Protein AF-A0A6P0S4D0-F1 (afdb_monomer_lite)

pLDDT: mean 85.96, std 8.9, range [56.84, 97.88]

Foldseek 3Di:
DVVVVVVVVVVVVVVVVVVVVVVVVVVVVVVVVVVVVVVVVVVVVVVVVVVVVVVVVVLVVLLVLLVVLLVCLQVVNLVVSQVSLVVSVVVCVVVVDPPVVSCVSSVVSNCCSVPPRDPDDPDDDDDAPADWDDWDADPVRQWIWIDGPSRDIDIDGVVCRDPLNVLLVVCVVCLVVLCPPNDPVRNCVCVVSDD

Sequence (195 aa):
MLHLQAERAKEAEARLAEQKKSAKRQKIFLVAVSTALVTAIGAGLVAFRQWQRAKKVTEEQLIALSQVSLLLAKSNQGFEALLEGIRLRRQLQELRTEKLELKDPISRTLQAVIYQEGFRERNRLIGHDAQVYSVAFSPEGKTIASAGWDNTVRLWNIEDLTLDSLMQEACDWFKDYLKHNAPESDKSLCDDFAQ

Structure (mmCIF, N/CA/C/O backbone):
data_AF-A0A6P0S4D0-F1
#
_entry.id   AF-A0A6P0S4D0-F1
#
loop_
_atom_site.group_PDB
_atom_site.id
_atom_site.type_symbol
_atom_site.label_atom_id
_atom_site.label_alt_id
_atom_site.label_comp_id
_atom_site.label_asym_id
_atom_site.label_entity_id
_atom_site.label_seq_id
_atom_site.pdbx_PDB_ins_code
_atom_site.Cartn_x
_atom_site.Cartn_y
_atom_site.Cartn_z
_atom_site.occupancy
_atom_site.B_iso_or_equiv
_atom_site.auth_seq_id
_atom_site.auth_comp_id
_atom_site.auth_asym_id
_atom_site.auth_atom_id
_atom_site.pdbx_PDB_model_num
ATOM 1 N N . MET A 1 1 ? 47.314 6.211 -89.512 1.00 69.38 1 MET A N 1
ATOM 2 C CA . MET A 1 1 ? 47.333 5.132 -88.494 1.00 69.38 1 MET A CA 1
ATOM 3 C C . MET A 1 1 ? 47.696 5.658 -87.100 1.00 69.38 1 MET A C 1
ATOM 5 O O . MET A 1 1 ? 46.931 5.414 -86.180 1.00 69.38 1 MET A O 1
ATOM 9 N N . LEU A 1 2 ? 48.783 6.430 -86.944 1.00 77.56 2 LEU A N 1
ATOM 10 C CA . LEU A 1 2 ? 49.242 6.964 -85.645 1.00 77.56 2 LEU A CA 1
ATOM 11 C C . LEU A 1 2 ? 48.235 7.895 -84.938 1.00 77.56 2 LEU A C 1
ATOM 13 O O . LEU A 1 2 ? 48.005 7.749 -83.742 1.00 77.56 2 LEU A O 1
ATOM 17 N N . HIS A 1 3 ? 47.567 8.787 -85.676 1.00 79.19 3 HIS A N 1
ATOM 18 C CA . HIS A 1 3 ? 46.549 9.685 -85.107 1.00 79.19 3 HIS A CA 1
ATOM 19 C C . HIS A 1 3 ? 45.366 8.938 -84.465 1.00 79.19 3 HIS A C 1
ATOM 21 O O . HIS A 1 3 ? 44.926 9.296 -83.378 1.00 79.19 3 HIS A O 1
ATOM 27 N N . LEU A 1 4 ? 44.909 7.851 -85.097 1.00 83.94 4 LEU A N 1
ATOM 28 C CA . LEU A 1 4 ? 43.778 7.051 -84.615 1.00 83.94 4 LEU A CA 1
ATOM 29 C C . LEU A 1 4 ? 44.112 6.296 -83.315 1.00 83.94 4 LEU A C 1
ATOM 31 O O . LEU A 1 4 ? 43.241 6.081 -82.476 1.00 83.94 4 LEU A O 1
ATOM 35 N N . GLN A 1 5 ? 45.372 5.885 -83.135 1.00 85.81 5 GLN A N 1
ATOM 36 C CA . GLN A 1 5 ? 45.820 5.241 -81.897 1.00 85.81 5 GLN A CA 1
ATOM 37 C C . GLN A 1 5 ? 45.912 6.238 -80.736 1.00 85.81 5 GLN A C 1
ATOM 39 O O . GLN A 1 5 ? 45.510 5.902 -79.624 1.00 85.81 5 GLN A O 1
ATOM 44 N N . ALA A 1 6 ? 46.371 7.466 -80.995 1.00 86.25 6 ALA A N 1
ATOM 45 C CA . ALA A 1 6 ? 46.428 8.526 -79.987 1.00 86.25 6 ALA A CA 1
ATOM 46 C C . ALA A 1 6 ? 45.028 8.943 -79.502 1.00 86.25 6 ALA A C 1
ATOM 48 O O . ALA A 1 6 ? 44.813 9.141 -78.307 1.00 86.25 6 ALA A O 1
ATOM 49 N N . GLU A 1 7 ? 44.059 9.022 -80.413 1.00 89.44 7 GLU A N 1
ATOM 50 C CA . GLU A 1 7 ? 42.674 9.371 -80.084 1.00 89.44 7 GLU A CA 1
ATOM 51 C C . GLU A 1 7 ? 42.000 8.28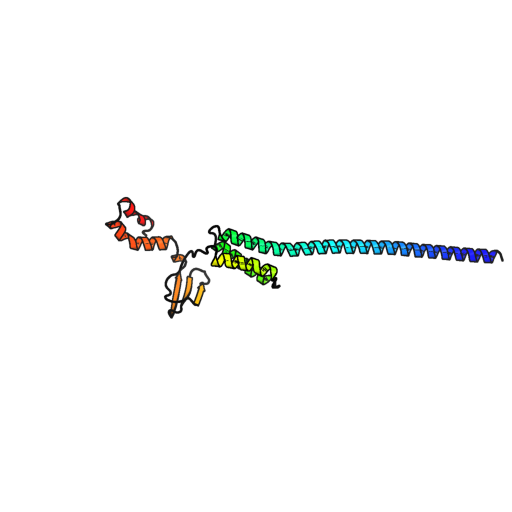0 -79.235 1.00 89.44 7 GLU A C 1
ATOM 53 O O . GLU A 1 7 ? 41.441 8.570 -78.177 1.00 89.44 7 GLU A O 1
ATOM 58 N N . ARG A 1 8 ? 42.184 7.002 -79.601 1.00 88.12 8 ARG A N 1
ATOM 59 C CA . ARG A 1 8 ? 41.723 5.855 -78.796 1.00 88.12 8 ARG A CA 1
ATOM 60 C C . ARG A 1 8 ? 42.388 5.780 -77.417 1.00 88.12 8 ARG A C 1
ATOM 62 O O . ARG A 1 8 ? 41.722 5.415 -76.450 1.00 88.12 8 ARG A O 1
ATOM 69 N N . ALA A 1 9 ? 43.673 6.125 -77.306 1.00 87.12 9 ALA A N 1
ATOM 70 C CA . ALA A 1 9 ? 44.376 6.171 -76.022 1.00 87.12 9 ALA A CA 1
ATOM 71 C C . ALA A 1 9 ? 43.807 7.269 -75.108 1.00 87.12 9 ALA A C 1
ATOM 73 O O . ALA A 1 9 ? 43.517 7.012 -73.941 1.00 87.12 9 ALA A O 1
ATOM 74 N N . LYS A 1 10 ? 43.542 8.458 -75.660 1.00 91.31 10 LYS A N 1
ATOM 75 C CA . LYS A 1 10 ? 42.939 9.580 -74.929 1.00 91.31 10 LYS A CA 1
ATOM 76 C C . LYS A 1 10 ? 41.520 9.263 -74.443 1.00 91.31 10 LYS A C 1
ATOM 78 O O . LYS A 1 10 ? 41.171 9.584 -73.307 1.00 91.31 10 LYS A O 1
ATOM 83 N N . GLU A 1 11 ? 40.710 8.594 -75.265 1.00 91.19 11 GLU A N 1
ATOM 84 C CA . GLU A 1 11 ? 39.382 8.118 -74.855 1.00 91.19 11 GLU A CA 1
ATOM 85 C C . GLU A 1 11 ? 39.456 7.057 -73.747 1.00 91.19 11 GLU A C 1
ATOM 87 O O . GLU A 1 11 ? 38.667 7.098 -72.800 1.00 91.19 11 GLU A O 1
ATOM 92 N N . ALA A 1 12 ? 40.404 6.118 -73.828 1.00 89.62 12 ALA A N 1
ATOM 93 C CA . ALA A 1 12 ? 40.600 5.093 -72.805 1.00 89.62 12 ALA A CA 1
ATOM 94 C C . ALA A 1 12 ? 41.048 5.693 -71.460 1.00 89.62 12 ALA A C 1
ATOM 96 O O . ALA A 1 12 ? 40.535 5.301 -70.410 1.00 89.62 12 ALA A O 1
ATOM 97 N N . GLU A 1 13 ? 41.945 6.682 -71.477 1.00 91.31 13 GLU A N 1
ATOM 98 C CA . GLU A 1 13 ? 42.375 7.412 -70.280 1.00 91.31 13 GLU A CA 1
ATOM 99 C C . GLU A 1 13 ? 41.237 8.227 -69.653 1.00 91.31 13 GLU A C 1
ATOM 101 O O . GLU A 1 13 ? 41.077 8.214 -68.429 1.00 91.31 13 GLU A O 1
ATOM 106 N N . ALA A 1 14 ? 40.398 8.875 -70.471 1.00 91.06 14 ALA A N 1
ATOM 107 C CA . ALA A 1 14 ? 39.217 9.594 -69.995 1.00 91.06 14 ALA A CA 1
ATOM 108 C C . ALA A 1 14 ? 38.207 8.646 -69.323 1.00 91.06 14 ALA A C 1
ATOM 110 O O . ALA A 1 14 ? 37.754 8.919 -68.208 1.00 91.06 14 ALA A O 1
ATOM 111 N N . ARG A 1 15 ? 37.927 7.487 -69.942 1.00 90.56 15 ARG A N 1
ATOM 112 C CA . ARG A 1 15 ? 37.070 6.438 -69.355 1.00 90.56 15 ARG A CA 1
ATOM 113 C C . ARG A 1 15 ? 37.657 5.894 -68.051 1.00 90.56 15 ARG A C 1
ATOM 115 O O . ARG A 1 15 ? 36.926 5.722 -67.077 1.00 90.56 15 ARG A O 1
ATOM 122 N N . LEU A 1 16 ? 38.974 5.675 -67.992 1.00 89.56 16 LEU A N 1
ATOM 123 C CA . LEU A 1 16 ? 39.659 5.228 -66.777 1.00 89.56 16 LEU A CA 1
ATOM 124 C C . LEU A 1 16 ? 39.584 6.281 -65.657 1.00 89.56 16 LEU A C 1
ATOM 126 O O . LEU A 1 16 ? 39.385 5.931 -64.492 1.00 89.56 16 LEU A O 1
ATOM 130 N N . ALA A 1 17 ? 39.725 7.568 -65.982 1.00 90.69 17 ALA A N 1
ATOM 131 C CA . ALA A 1 17 ? 39.602 8.663 -65.020 1.00 90.69 17 ALA A CA 1
ATOM 132 C C . ALA A 1 17 ? 38.170 8.789 -64.470 1.00 90.69 17 ALA A C 1
ATOM 134 O O . ALA A 1 17 ? 37.986 8.971 -63.262 1.00 90.69 17 ALA A O 1
ATOM 135 N N . GLU A 1 18 ? 37.157 8.630 -65.324 1.00 90.31 18 GLU A N 1
ATOM 136 C CA . GLU A 1 18 ? 35.748 8.637 -64.926 1.00 90.31 18 GLU A CA 1
ATOM 137 C C . GLU A 1 18 ? 35.401 7.438 -64.031 1.00 90.31 18 GLU A C 1
ATOM 139 O O . GLU A 1 18 ? 34.809 7.620 -62.962 1.00 90.31 18 GLU A O 1
ATOM 144 N N . GLN A 1 19 ? 35.879 6.238 -64.381 1.00 90.50 19 GLN A N 1
ATOM 145 C CA . GLN A 1 19 ? 35.748 5.039 -63.544 1.00 90.50 19 GLN A CA 1
ATOM 146 C C . GLN A 1 19 ? 36.449 5.188 -62.185 1.00 90.50 19 GLN A C 1
ATOM 148 O O . GLN A 1 19 ? 35.903 4.806 -61.150 1.00 90.50 19 GLN A O 1
ATOM 153 N N . LYS A 1 20 ? 37.643 5.793 -62.134 1.00 90.75 20 LYS A N 1
ATOM 154 C CA . LYS A 1 20 ? 38.327 6.077 -60.858 1.00 90.75 20 LYS A CA 1
ATOM 155 C C . LYS A 1 20 ? 37.541 7.078 -60.006 1.00 90.75 20 LYS A C 1
ATOM 157 O O . LYS A 1 20 ? 37.471 6.923 -58.784 1.00 90.75 20 LYS A O 1
ATOM 162 N N . LYS A 1 21 ? 36.924 8.089 -60.628 1.00 91.69 21 LYS A N 1
ATOM 163 C CA . LYS A 1 21 ? 36.089 9.090 -59.946 1.00 91.69 21 LYS A CA 1
ATOM 164 C C . LYS A 1 21 ? 34.807 8.468 -59.383 1.00 91.69 21 LYS A C 1
ATOM 166 O O . LYS A 1 21 ? 34.469 8.758 -58.233 1.00 91.69 21 LYS A O 1
ATOM 171 N N . SER A 1 22 ? 34.131 7.596 -60.137 1.00 87.94 22 SER A N 1
ATOM 172 C CA . SER A 1 22 ? 32.938 6.876 -59.668 1.00 87.94 22 SER A CA 1
ATOM 173 C C . SER A 1 22 ? 33.275 5.881 -58.552 1.00 87.94 22 SER A C 1
ATOM 175 O O . SER A 1 22 ? 32.626 5.915 -57.508 1.00 87.94 22 SER A O 1
ATOM 177 N N . ALA A 1 23 ? 34.363 5.111 -58.676 1.00 91.56 23 ALA A N 1
ATOM 178 C CA . ALA A 1 23 ? 34.834 4.206 -57.624 1.00 91.56 23 ALA A CA 1
ATOM 179 C C . ALA A 1 23 ? 35.225 4.952 -56.334 1.00 91.56 23 ALA A C 1
ATOM 181 O O . ALA A 1 23 ? 34.934 4.485 -55.232 1.00 91.56 23 ALA A O 1
ATOM 182 N N . LYS A 1 24 ? 35.846 6.139 -56.436 1.00 92.69 24 LYS A N 1
ATOM 183 C CA . LYS A 1 24 ? 36.157 6.985 -55.269 1.00 92.69 24 LYS A CA 1
ATOM 184 C C . LYS A 1 24 ? 34.883 7.491 -54.588 1.00 92.69 24 LYS A C 1
ATOM 186 O O . LYS A 1 24 ? 34.800 7.433 -53.364 1.00 92.69 24 LYS A O 1
ATOM 191 N N . ARG A 1 25 ? 33.881 7.933 -55.361 1.00 90.75 25 ARG A N 1
ATOM 192 C CA . ARG A 1 25 ? 32.564 8.332 -54.828 1.00 90.75 25 ARG A CA 1
ATOM 193 C C . ARG A 1 25 ? 31.856 7.165 -54.143 1.00 90.75 25 ARG A C 1
ATOM 195 O O . ARG A 1 25 ? 31.376 7.339 -53.031 1.00 90.75 25 ARG A O 1
ATOM 202 N N . GLN A 1 26 ? 31.863 5.983 -54.756 1.00 92.69 26 GLN A N 1
ATOM 203 C CA . GLN A 1 26 ? 31.273 4.775 -54.178 1.00 92.69 26 GLN A CA 1
ATOM 204 C C . GLN A 1 26 ? 31.955 4.385 -52.859 1.00 92.69 26 GLN A C 1
ATOM 206 O O . GLN A 1 26 ? 31.269 4.089 -51.886 1.00 92.69 26 GLN A O 1
ATOM 211 N N . LYS A 1 27 ? 33.291 4.455 -52.778 1.00 94.12 27 LYS A N 1
ATOM 212 C CA . LYS A 1 27 ? 34.035 4.204 -51.530 1.00 94.12 27 LYS A CA 1
ATOM 213 C C . LYS A 1 27 ? 33.710 5.223 -50.436 1.00 94.12 27 LYS A C 1
ATOM 215 O O . LYS A 1 27 ? 33.473 4.825 -49.303 1.00 94.12 27 LYS A O 1
ATOM 220 N N . ILE A 1 28 ? 33.668 6.516 -50.770 1.00 93.50 28 ILE A N 1
ATOM 221 C CA . ILE A 1 28 ? 33.302 7.574 -49.812 1.00 93.50 28 ILE A CA 1
ATOM 222 C C . ILE A 1 28 ? 31.874 7.359 -49.302 1.00 93.50 28 ILE A C 1
ATOM 224 O O . ILE A 1 28 ? 31.640 7.431 -48.099 1.00 93.50 28 ILE A O 1
ATOM 228 N N . PHE A 1 29 ? 30.939 7.035 -50.197 1.00 95.12 29 PHE A N 1
ATOM 229 C CA . PHE A 1 29 ? 29.562 6.726 -49.828 1.00 95.12 29 PHE A CA 1
ATOM 230 C C . PHE A 1 29 ? 29.482 5.516 -48.889 1.00 95.12 29 PHE A C 1
ATOM 232 O O . PHE A 1 29 ? 28.836 5.599 -47.852 1.00 95.12 29 PHE A O 1
ATOM 239 N N . LEU A 1 30 ? 30.194 4.425 -49.190 1.00 94.88 30 LEU A N 1
ATOM 240 C CA . LEU A 1 30 ? 30.224 3.235 -48.333 1.00 94.88 30 LEU A CA 1
ATOM 241 C C . LEU A 1 30 ? 30.776 3.528 -46.931 1.00 94.88 30 LEU A C 1
ATOM 243 O O . LEU A 1 30 ? 30.220 3.036 -45.954 1.00 94.88 30 LEU A O 1
ATOM 247 N N . VAL A 1 31 ? 31.825 4.349 -46.817 1.00 95.81 31 VAL A N 1
ATOM 248 C CA . VAL A 1 31 ? 32.376 4.770 -45.514 1.00 95.81 31 VAL A CA 1
ATOM 249 C C . VAL A 1 31 ? 31.393 5.667 -44.753 1.00 95.81 31 VAL A C 1
ATOM 251 O O . VAL A 1 31 ? 31.223 5.523 -43.543 1.00 95.81 31 VAL A O 1
ATOM 254 N N . ALA A 1 32 ? 30.704 6.577 -45.443 1.00 95.56 32 ALA A N 1
ATOM 255 C CA . ALA A 1 32 ? 29.701 7.434 -44.814 1.00 95.56 32 ALA A CA 1
ATOM 256 C C . ALA A 1 32 ? 28.494 6.620 -44.309 1.00 95.56 32 ALA A C 1
ATOM 258 O O . ALA A 1 32 ? 28.036 6.817 -43.187 1.00 95.56 32 ALA A O 1
ATOM 259 N N . VAL A 1 33 ? 28.018 5.653 -45.099 1.00 97.06 33 VAL A N 1
ATOM 260 C CA . VAL A 1 33 ? 26.910 4.771 -44.706 1.00 97.06 33 VAL A CA 1
ATOM 261 C C . VAL A 1 33 ? 27.313 3.847 -43.557 1.00 97.06 33 VAL A C 1
ATOM 263 O O . VAL A 1 33 ? 26.535 3.673 -42.622 1.00 97.06 33 VAL A O 1
ATOM 266 N N . SER A 1 34 ? 28.524 3.280 -43.573 1.00 96.06 34 SER A N 1
ATOM 267 C CA . SER A 1 34 ? 28.974 2.386 -42.499 1.00 96.06 34 SER A CA 1
ATOM 268 C C . SER A 1 34 ? 29.162 3.120 -41.172 1.00 96.06 34 SER A C 1
ATOM 270 O O . SER A 1 34 ? 28.739 2.616 -40.134 1.00 96.06 34 SER A O 1
ATOM 272 N N . THR A 1 35 ? 29.725 4.331 -41.194 1.00 96.19 35 THR A N 1
ATOM 273 C CA . THR A 1 35 ? 29.862 5.157 -39.984 1.00 96.19 35 THR A CA 1
ATOM 274 C C . THR A 1 35 ? 28.499 5.565 -39.429 1.00 96.19 35 THR A C 1
ATOM 276 O O . THR A 1 35 ? 28.280 5.417 -38.229 1.00 96.19 35 THR A O 1
ATOM 279 N N . ALA A 1 36 ? 27.557 5.973 -40.286 1.00 96.25 36 ALA A N 1
ATOM 280 C CA . ALA A 1 36 ? 26.182 6.270 -39.883 1.00 96.25 36 ALA A CA 1
ATOM 281 C C . ALA A 1 36 ? 25.460 5.048 -39.283 1.00 96.25 36 ALA A C 1
ATOM 283 O O . ALA A 1 36 ? 24.725 5.178 -38.305 1.00 96.25 36 ALA A O 1
ATOM 284 N N . LEU A 1 37 ? 25.691 3.848 -39.825 1.00 97.31 37 LEU A N 1
ATOM 285 C CA . LEU A 1 37 ? 25.103 2.618 -39.293 1.00 97.31 37 LEU A CA 1
ATOM 286 C C . LEU A 1 37 ? 25.655 2.288 -37.897 1.00 97.31 37 LEU A C 1
ATOM 288 O O . LEU A 1 37 ? 24.890 1.964 -36.991 1.00 97.31 37 LEU A O 1
ATOM 292 N N . VAL A 1 38 ? 26.972 2.410 -37.700 1.00 97.56 38 VAL A N 1
ATOM 293 C CA . VAL A 1 38 ? 27.617 2.140 -36.404 1.00 97.56 38 VAL A CA 1
ATOM 294 C C . VAL A 1 38 ? 27.158 3.132 -35.335 1.00 97.56 38 VAL A C 1
ATOM 296 O O . VAL A 1 38 ? 26.864 2.720 -34.211 1.00 97.56 38 VAL A O 1
ATOM 299 N N . THR A 1 39 ? 27.045 4.422 -35.663 1.00 96.88 39 THR A N 1
ATOM 300 C CA . THR A 1 39 ? 26.566 5.430 -34.705 1.00 96.88 39 THR A CA 1
ATOM 301 C C . THR A 1 39 ? 25.098 5.216 -34.348 1.00 96.88 39 THR A C 1
ATOM 303 O O . THR A 1 39 ? 24.752 5.289 -33.168 1.00 96.88 39 THR A O 1
ATOM 306 N N . ALA A 1 40 ? 24.250 4.869 -35.322 1.00 97.19 40 ALA A N 1
ATOM 307 C CA . ALA A 1 40 ? 22.846 4.550 -35.080 1.00 97.19 40 ALA A CA 1
ATOM 308 C C . ALA A 1 40 ? 22.680 3.322 -34.167 1.00 97.19 40 ALA A C 1
ATOM 310 O O . ALA A 1 40 ? 21.924 3.375 -33.195 1.00 97.19 40 ALA A O 1
ATOM 311 N N . ILE A 1 41 ? 23.430 2.240 -34.418 1.00 97.25 41 ILE A N 1
ATOM 312 C CA . ILE A 1 41 ? 23.420 1.041 -33.562 1.00 97.25 41 ILE A CA 1
ATOM 313 C C . ILE A 1 41 ? 23.918 1.381 -32.153 1.00 97.25 41 ILE A C 1
ATOM 315 O O . ILE A 1 41 ? 23.302 0.979 -31.164 1.00 97.25 41 ILE A O 1
ATOM 319 N N . GLY A 1 42 ? 25.006 2.150 -32.044 1.00 97.19 42 GLY A N 1
ATOM 320 C CA . GLY A 1 42 ? 25.557 2.586 -30.762 1.00 97.19 42 GLY A CA 1
ATOM 321 C C . GLY A 1 42 ? 24.554 3.394 -29.936 1.00 97.19 42 GLY A C 1
ATOM 322 O O . GLY A 1 42 ? 24.324 3.077 -28.767 1.00 97.19 42 GLY A O 1
ATOM 323 N N . ALA A 1 43 ? 23.900 4.382 -30.550 1.00 97.12 43 ALA A N 1
ATOM 324 C CA . ALA A 1 43 ? 22.855 5.176 -29.907 1.00 97.12 43 ALA A CA 1
ATOM 325 C C . ALA A 1 43 ? 21.660 4.307 -29.484 1.00 97.12 43 ALA A C 1
ATOM 327 O O . ALA A 1 43 ? 21.180 4.432 -28.356 1.00 97.12 43 ALA A O 1
ATOM 328 N N . GLY A 1 44 ? 21.239 3.370 -30.340 1.00 97.50 44 GLY A N 1
ATOM 329 C CA . GLY A 1 44 ? 20.181 2.408 -30.031 1.00 97.50 44 GLY A CA 1
ATOM 330 C C . GLY A 1 44 ? 20.506 1.535 -28.817 1.00 97.50 44 GLY A C 1
ATOM 331 O O . GLY A 1 44 ? 19.665 1.371 -27.935 1.00 97.50 44 GLY A O 1
ATOM 332 N N . LEU A 1 45 ? 21.740 1.033 -28.706 1.00 97.62 45 LEU A N 1
ATOM 333 C CA . LEU A 1 45 ? 22.183 0.240 -27.553 1.00 97.62 45 LEU A CA 1
ATOM 334 C C . LEU A 1 45 ? 22.225 1.057 -26.258 1.00 97.62 45 LEU A C 1
ATOM 336 O O . LEU A 1 45 ? 21.856 0.548 -25.197 1.00 97.62 45 LEU A O 1
ATOM 340 N N . VAL A 1 46 ? 22.668 2.316 -26.326 1.00 97.50 46 VAL A N 1
ATOM 341 C CA . VAL A 1 46 ? 22.669 3.217 -25.164 1.00 97.50 46 VAL A CA 1
ATOM 342 C C . VAL A 1 46 ? 21.238 3.508 -24.718 1.00 97.50 46 VAL A C 1
ATOM 344 O O . VAL A 1 46 ? 20.932 3.322 -23.540 1.00 97.50 46 VAL A O 1
ATOM 347 N N . ALA A 1 47 ? 20.352 3.871 -25.648 1.00 96.94 47 ALA A N 1
ATOM 348 C CA . ALA A 1 47 ? 18.941 4.119 -25.363 1.00 96.94 47 ALA A CA 1
ATOM 349 C C . ALA A 1 47 ? 18.249 2.871 -24.790 1.00 96.94 47 ALA A C 1
ATOM 351 O O . ALA A 1 47 ? 17.558 2.956 -23.776 1.00 96.94 47 ALA A O 1
ATOM 352 N N . PHE A 1 48 ? 18.500 1.690 -25.362 1.00 96.06 48 PHE A N 1
ATOM 353 C CA . PHE A 1 48 ? 17.955 0.430 -24.859 1.00 96.06 48 PHE A CA 1
ATOM 354 C C . PHE A 1 48 ? 18.441 0.120 -23.439 1.00 96.06 48 PHE A C 1
ATOM 356 O O . PHE A 1 48 ? 17.644 -0.263 -22.585 1.00 96.06 48 PHE A O 1
ATOM 363 N N . ARG A 1 49 ? 19.730 0.334 -23.140 1.00 95.44 49 ARG A N 1
ATOM 364 C CA . ARG A 1 49 ? 20.258 0.171 -21.774 1.00 95.44 49 ARG A CA 1
ATOM 365 C C . ARG A 1 49 ? 19.630 1.153 -20.792 1.00 95.44 49 ARG A C 1
ATOM 367 O O . ARG A 1 49 ? 19.313 0.755 -19.674 1.00 95.44 49 ARG A O 1
ATOM 374 N N . GLN A 1 50 ? 19.460 2.413 -21.185 1.00 94.44 50 GLN A N 1
ATOM 375 C CA . GLN A 1 50 ? 18.804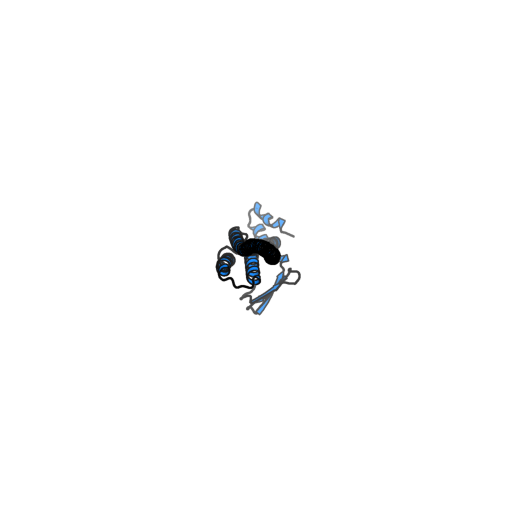 3.420 -20.349 1.00 94.44 50 GLN A CA 1
ATOM 376 C C . GLN A 1 50 ? 17.347 3.042 -20.070 1.00 94.44 50 GLN A C 1
ATOM 378 O O . GLN A 1 50 ? 16.921 3.067 -18.918 1.00 94.44 50 GLN A O 1
ATOM 383 N N . TRP A 1 51 ? 16.621 2.591 -21.093 1.00 89.75 51 TRP A N 1
ATOM 384 C CA . TRP A 1 51 ? 15.250 2.105 -20.957 1.00 89.75 51 TRP A CA 1
ATOM 385 C C . TRP A 1 51 ? 15.149 0.887 -20.025 1.00 89.75 51 TRP A C 1
ATOM 387 O O . TRP A 1 51 ? 14.311 0.858 -19.125 1.00 89.75 51 TRP A O 1
ATOM 397 N N . GLN A 1 52 ? 16.057 -0.084 -20.171 1.00 85.94 52 GLN A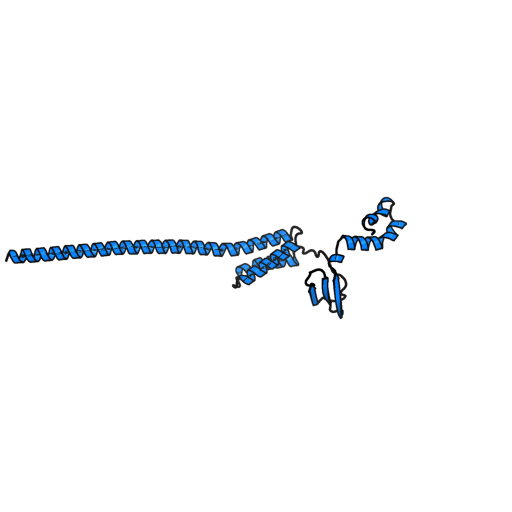 N 1
ATOM 398 C CA . GLN A 1 52 ? 16.132 -1.256 -19.291 1.00 85.94 52 GLN A CA 1
ATOM 399 C C . GLN A 1 52 ? 16.388 -0.873 -17.827 1.00 85.94 52 GLN A C 1
ATOM 401 O O . GLN A 1 52 ? 15.785 -1.453 -16.927 1.00 85.94 52 GLN A O 1
ATOM 406 N N . ARG A 1 53 ? 17.258 0.114 -17.570 1.00 87.44 53 ARG A N 1
ATOM 407 C CA . ARG A 1 53 ? 17.510 0.618 -16.210 1.00 87.44 53 ARG A CA 1
ATOM 408 C C . ARG A 1 53 ? 16.271 1.286 -15.624 1.00 87.44 53 ARG A C 1
ATOM 410 O O . ARG A 1 53 ? 15.887 0.936 -14.514 1.00 87.44 53 ARG A O 1
ATOM 417 N N . ALA A 1 54 ? 15.626 2.178 -16.377 1.00 81.81 54 ALA A N 1
ATOM 418 C CA . ALA A 1 54 ? 14.424 2.877 -15.923 1.00 81.81 54 ALA A CA 1
ATOM 419 C C . ALA A 1 54 ? 13.306 1.900 -15.522 1.00 81.81 54 ALA A C 1
ATOM 421 O O . ALA A 1 54 ? 12.669 2.087 -14.491 1.00 81.81 54 ALA A O 1
ATOM 422 N N . LYS A 1 55 ? 13.130 0.811 -16.284 1.00 81.00 55 LYS A N 1
ATOM 423 C CA . LYS A 1 55 ? 12.139 -0.229 -15.979 1.00 81.00 55 LYS A CA 1
ATOM 424 C C . LYS A 1 55 ? 12.469 -1.044 -14.719 1.00 81.00 55 LYS A C 1
ATOM 426 O O . LYS A 1 55 ? 11.562 -1.399 -13.979 1.00 81.00 55 LYS A O 1
ATOM 431 N N . LYS A 1 56 ? 13.747 -1.347 -14.460 1.00 78.88 56 LYS A N 1
ATOM 432 C CA . LYS A 1 56 ? 14.152 -2.095 -13.252 1.00 78.88 56 LYS A CA 1
ATOM 433 C C . LYS A 1 56 ? 13.988 -1.279 -11.970 1.00 78.88 56 LYS A C 1
ATOM 435 O O . LYS A 1 56 ? 13.532 -1.818 -10.968 1.00 78.88 56 LYS A O 1
ATOM 440 N N . VAL A 1 57 ? 14.308 0.016 -12.019 1.00 80.19 57 VAL A N 1
ATOM 441 C CA . VAL A 1 57 ? 14.263 0.909 -10.847 1.00 80.19 57 VAL A CA 1
ATOM 442 C C . VAL A 1 57 ? 12.874 0.946 -10.206 1.00 80.19 57 VAL A C 1
ATOM 444 O O . VAL A 1 57 ? 12.770 0.895 -8.986 1.00 80.19 57 VAL A O 1
ATOM 447 N N . THR A 1 58 ? 11.802 0.970 -11.000 1.00 78.69 58 THR A N 1
ATOM 448 C CA . THR A 1 58 ? 10.434 1.001 -10.459 1.00 78.69 58 THR A CA 1
ATOM 449 C C . THR A 1 58 ? 10.065 -0.271 -9.699 1.00 78.69 58 THR A C 1
ATOM 451 O O . THR A 1 58 ? 9.349 -0.210 -8.708 1.00 78.69 58 THR A O 1
ATOM 454 N N . GLU A 1 59 ? 10.560 -1.433 -10.124 1.00 79.88 59 GLU A N 1
ATOM 455 C CA . GLU A 1 59 ? 10.221 -2.709 -9.484 1.00 79.88 59 GLU A CA 1
ATOM 456 C C . GLU A 1 59 ? 10.969 -2.887 -8.164 1.00 79.88 59 GLU A C 1
ATOM 458 O O . GLU A 1 59 ? 10.378 -3.292 -7.163 1.00 79.88 59 GLU A O 1
ATOM 463 N N . GLU A 1 60 ? 12.249 -2.512 -8.143 1.00 82.56 60 GLU A N 1
ATOM 464 C CA . GLU A 1 60 ? 13.046 -2.485 -6.917 1.00 82.56 60 GLU A CA 1
ATOM 465 C C . GLU A 1 60 ? 12.488 -1.492 -5.893 1.00 82.56 60 GLU A C 1
ATOM 467 O O . GLU A 1 60 ? 12.463 -1.798 -4.703 1.00 82.56 60 GLU A O 1
ATOM 472 N N . GLN A 1 61 ? 11.977 -0.340 -6.336 1.00 85.62 61 GLN A N 1
ATOM 473 C CA . GLN A 1 61 ? 11.337 0.634 -5.449 1.00 85.62 61 GLN A CA 1
ATOM 474 C C . GLN A 1 61 ? 10.112 0.061 -4.723 1.00 85.62 61 GLN A C 1
ATOM 476 O O . GLN A 1 61 ? 9.983 0.278 -3.519 1.00 85.62 61 GLN A O 1
ATOM 481 N N . LEU A 1 62 ? 9.241 -0.699 -5.404 1.00 86.12 62 LEU A N 1
ATOM 482 C CA . LEU A 1 62 ? 8.090 -1.334 -4.744 1.00 86.12 62 LEU A CA 1
ATOM 483 C C . LEU A 1 62 ? 8.528 -2.375 -3.703 1.00 86.12 62 LEU A C 1
ATOM 485 O O . LEU A 1 62 ? 7.945 -2.447 -2.622 1.00 86.12 62 LEU A O 1
ATOM 489 N N . ILE A 1 63 ? 9.558 -3.168 -4.003 1.00 83.38 63 ILE A N 1
ATOM 490 C CA . ILE A 1 63 ? 10.099 -4.153 -3.052 1.00 83.38 63 ILE A CA 1
ATOM 491 C C . ILE A 1 63 ? 10.738 -3.443 -1.850 1.00 83.38 63 ILE A C 1
ATOM 493 O O . ILE A 1 63 ? 10.521 -3.843 -0.709 1.00 83.38 63 ILE A O 1
ATOM 497 N N . ALA A 1 64 ? 11.489 -2.364 -2.076 1.00 86.31 64 ALA A N 1
ATOM 498 C CA . ALA A 1 64 ? 12.073 -1.568 -1.001 1.00 86.31 64 ALA A CA 1
ATOM 499 C C . ALA A 1 64 ? 10.988 -0.947 -0.105 1.00 86.31 64 ALA A C 1
ATOM 501 O O . ALA A 1 64 ? 11.086 -1.013 1.121 1.00 86.31 64 ALA A O 1
ATOM 502 N N . LEU A 1 65 ? 9.915 -0.414 -0.699 1.00 85.62 65 LEU A N 1
ATOM 503 C CA . LEU A 1 65 ? 8.778 0.127 0.045 1.00 85.62 65 LEU A CA 1
ATOM 504 C C . LEU A 1 65 ? 8.088 -0.953 0.893 1.00 85.62 65 LEU A C 1
ATOM 506 O O . LEU A 1 65 ? 7.724 -0.699 2.042 1.00 85.62 65 LEU A O 1
ATOM 510 N N . SER A 1 66 ? 7.971 -2.180 0.374 1.00 83.44 66 SER A N 1
ATOM 511 C CA . SER A 1 66 ? 7.409 -3.302 1.132 1.00 83.44 66 SER A CA 1
ATOM 512 C C . SER A 1 66 ? 8.267 -3.665 2.355 1.00 83.44 66 SER A C 1
ATOM 514 O O . SER A 1 66 ? 7.734 -3.976 3.421 1.00 83.44 66 SER A O 1
ATOM 516 N N . GLN A 1 67 ? 9.594 -3.572 2.256 1.00 83.56 67 GLN A N 1
ATOM 517 C CA . GLN A 1 67 ? 10.489 -3.791 3.397 1.00 83.56 67 GLN A CA 1
ATOM 518 C C . GLN A 1 67 ? 10.371 -2.684 4.448 1.00 83.56 67 GLN A C 1
ATOM 520 O O . GLN A 1 67 ? 10.332 -2.984 5.639 1.00 83.56 67 GLN A O 1
ATOM 525 N N . VAL A 1 68 ? 10.266 -1.421 4.025 1.00 85.19 68 VAL A N 1
ATOM 526 C CA . VAL A 1 68 ? 10.042 -0.290 4.940 1.00 85.19 68 VAL A CA 1
ATOM 527 C C . VAL A 1 68 ? 8.724 -0.457 5.692 1.00 85.19 68 VAL A C 1
ATOM 529 O O . VAL A 1 68 ? 8.709 -0.323 6.911 1.00 85.19 68 VAL A O 1
ATOM 532 N N . SER A 1 69 ? 7.643 -0.835 5.004 1.00 83.62 69 SER A N 1
ATOM 533 C CA . SER A 1 69 ? 6.358 -1.151 5.643 1.00 83.62 69 SER A CA 1
ATOM 534 C C . SER A 1 69 ? 6.507 -2.237 6.721 1.00 83.62 69 SER A C 1
ATOM 536 O O . SER A 1 69 ? 5.998 -2.076 7.829 1.00 83.62 69 SER A O 1
ATOM 538 N N . LEU A 1 70 ? 7.294 -3.290 6.469 1.00 83.12 70 LEU A N 1
ATOM 539 C CA . LEU A 1 70 ? 7.573 -4.324 7.474 1.00 83.12 70 LEU A CA 1
ATOM 540 C C . LEU A 1 70 ? 8.379 -3.795 8.676 1.00 83.12 70 LEU A C 1
ATOM 542 O O . LEU A 1 70 ? 8.120 -4.185 9.813 1.00 83.12 70 LEU A O 1
ATOM 546 N N . LEU A 1 71 ? 9.353 -2.911 8.443 1.00 83.31 71 LEU A N 1
ATOM 547 C CA . LEU A 1 71 ? 10.117 -2.269 9.519 1.00 83.31 71 LEU A CA 1
ATOM 548 C C . LEU A 1 71 ? 9.223 -1.367 10.381 1.00 83.31 71 LEU A C 1
ATOM 550 O O . LEU A 1 71 ? 9.299 -1.426 11.607 1.00 83.31 71 LEU A O 1
ATOM 554 N N . LEU A 1 72 ? 8.344 -0.583 9.749 1.00 82.75 72 LEU A N 1
ATOM 555 C CA . LEU A 1 72 ? 7.353 0.251 10.435 1.00 82.75 72 LEU A CA 1
ATOM 556 C C . LEU A 1 72 ? 6.421 -0.600 11.306 1.00 82.75 72 LEU A C 1
ATOM 558 O O . LEU A 1 72 ? 6.133 -0.229 12.445 1.00 82.75 72 LEU A O 1
ATOM 562 N N . ALA A 1 73 ? 6.006 -1.769 10.806 1.00 78.50 73 ALA A N 1
ATOM 563 C CA . ALA A 1 73 ? 5.120 -2.674 11.534 1.00 78.50 73 ALA A CA 1
ATOM 564 C C . ALA A 1 73 ? 5.751 -3.148 12.855 1.00 78.50 73 ALA A C 1
ATOM 566 O O . ALA A 1 73 ? 5.106 -3.133 13.900 1.00 78.50 73 ALA A O 1
ATOM 567 N N . LYS A 1 74 ? 7.055 -3.444 12.838 1.00 79.88 74 LYS A N 1
ATOM 568 C CA . LYS A 1 74 ? 7.821 -3.842 14.032 1.00 79.88 74 LYS A CA 1
ATOM 569 C C . LYS A 1 74 ? 8.070 -2.702 15.022 1.00 79.88 74 LYS A C 1
ATOM 571 O O . LYS A 1 74 ? 8.316 -2.955 16.197 1.00 79.88 74 LYS A O 1
ATOM 576 N N . SER A 1 75 ? 8.009 -1.449 14.571 1.00 79.81 75 SER A N 1
ATOM 577 C CA . SER A 1 75 ? 8.371 -0.260 15.356 1.00 79.81 75 SER A CA 1
ATOM 578 C C . SER A 1 75 ? 7.179 0.411 16.060 1.00 79.81 75 SER A C 1
ATOM 580 O O . SER A 1 75 ? 7.190 1.625 16.268 1.00 79.81 75 SER A O 1
ATOM 582 N N . ASN A 1 76 ? 6.128 -0.343 16.411 1.00 73.19 76 ASN A N 1
ATOM 583 C CA . ASN A 1 76 ? 4.888 0.175 17.023 1.00 73.19 76 ASN A CA 1
ATOM 584 C C . ASN A 1 76 ? 4.159 1.240 16.163 1.00 73.19 76 ASN A C 1
ATOM 586 O O . ASN A 1 76 ? 3.279 1.951 16.642 1.00 73.19 76 ASN A O 1
ATOM 590 N N . GLN A 1 77 ? 4.503 1.333 14.874 1.00 77.31 77 GLN A N 1
ATOM 591 C CA . GLN A 1 77 ? 3.877 2.197 13.869 1.00 77.31 77 GLN A CA 1
ATOM 592 C C . GLN A 1 77 ? 3.004 1.361 12.920 1.00 77.31 77 GLN A C 1
ATOM 594 O O . GLN A 1 77 ? 2.933 1.622 11.721 1.00 77.31 77 GLN A O 1
ATOM 599 N N . GLY A 1 78 ? 2.310 0.351 13.457 1.00 78.75 78 GLY A N 1
ATOM 600 C CA . GLY A 1 78 ? 1.511 -0.601 12.674 1.00 78.75 78 GLY A CA 1
ATOM 601 C C . GLY A 1 78 ? 0.445 0.054 11.785 1.00 78.75 78 GLY A C 1
ATOM 602 O O . GLY A 1 78 ? 0.161 -0.439 10.698 1.00 78.75 78 GLY A O 1
ATOM 603 N N . PHE A 1 79 ? -0.100 1.208 12.190 1.00 80.50 79 PHE A N 1
ATOM 604 C CA . PHE A 1 79 ? -1.022 1.978 11.347 1.00 80.50 79 PHE A CA 1
ATOM 605 C C . PHE A 1 79 ? -0.339 2.575 10.107 1.00 80.50 79 PHE A C 1
ATOM 607 O O . PHE A 1 79 ? -0.872 2.459 9.007 1.00 80.50 79 PHE A O 1
ATOM 614 N N . GLU A 1 80 ? 0.852 3.162 10.262 1.00 84.25 80 GLU A N 1
ATOM 615 C CA . GLU A 1 80 ? 1.633 3.680 9.127 1.00 84.25 80 GLU A CA 1
ATOM 616 C C . GLU A 1 80 ? 2.073 2.540 8.211 1.00 84.25 80 GLU A C 1
ATOM 618 O O . GLU A 1 80 ? 1.962 2.632 6.990 1.00 84.25 80 GLU A O 1
ATOM 623 N N . ALA A 1 81 ? 2.486 1.415 8.799 1.00 84.69 81 ALA A N 1
ATOM 624 C CA . ALA A 1 81 ? 2.805 0.208 8.052 1.00 84.69 81 ALA A CA 1
ATOM 625 C C . ALA A 1 81 ? 1.626 -0.267 7.191 1.00 84.69 81 ALA A C 1
ATOM 627 O O . ALA A 1 81 ? 1.826 -0.614 6.024 1.00 84.69 81 ALA A O 1
ATOM 628 N N . LEU A 1 82 ? 0.405 -0.248 7.741 1.00 83.12 82 LEU A N 1
ATOM 629 C CA . LEU A 1 82 ? -0.819 -0.617 7.031 1.00 83.12 82 LEU A CA 1
ATOM 630 C C . LEU A 1 82 ? -1.141 0.365 5.904 1.00 83.12 82 LEU A C 1
ATOM 632 O O . LEU A 1 82 ? -1.440 -0.071 4.791 1.00 83.12 82 LEU A O 1
ATOM 636 N N . LEU A 1 83 ? -1.060 1.673 6.166 1.00 85.06 83 LEU A N 1
ATOM 637 C CA . LEU A 1 83 ? -1.260 2.695 5.137 1.00 85.06 83 LEU A CA 1
ATOM 638 C C . LEU A 1 83 ? -0.281 2.509 3.975 1.00 85.06 83 LEU A C 1
ATOM 640 O O . LEU A 1 83 ? -0.701 2.523 2.815 1.00 85.06 83 LEU A O 1
ATOM 644 N N . GLU A 1 84 ? 0.995 2.269 4.276 1.00 85.25 84 GLU A N 1
ATOM 645 C CA . GLU A 1 84 ? 2.005 1.970 3.261 1.00 85.25 84 GLU A CA 1
ATOM 646 C C . GLU A 1 84 ? 1.704 0.667 2.514 1.00 85.25 84 GLU A C 1
ATOM 648 O O . GLU A 1 84 ? 1.761 0.633 1.285 1.00 85.25 84 GLU A O 1
ATOM 653 N N . GLY A 1 85 ? 1.273 -0.388 3.211 1.00 82.50 85 GLY A N 1
ATOM 654 C CA . GLY A 1 85 ? 0.845 -1.641 2.586 1.00 82.50 85 GLY A CA 1
ATOM 655 C C . GLY A 1 85 ? -0.335 -1.464 1.617 1.00 82.50 85 GLY A C 1
ATOM 656 O O . GLY A 1 85 ? -0.339 -2.042 0.525 1.00 82.50 85 GLY A O 1
ATOM 657 N N . ILE A 1 86 ? -1.319 -0.630 1.970 1.00 85.12 86 ILE A N 1
ATOM 658 C CA . ILE A 1 86 ? -2.475 -0.313 1.114 1.00 85.12 86 ILE A CA 1
ATOM 659 C C . ILE A 1 86 ? -2.042 0.508 -0.109 1.00 85.12 86 ILE A C 1
ATOM 661 O O . ILE A 1 86 ? -2.440 0.187 -1.234 1.00 85.12 86 ILE A O 1
ATOM 665 N N . ARG A 1 87 ? -1.206 1.541 0.077 1.00 86.19 87 ARG A N 1
ATOM 666 C CA . ARG A 1 87 ? -0.650 2.342 -1.033 1.00 86.19 87 ARG A CA 1
ATOM 667 C C . ARG A 1 87 ? 0.135 1.470 -2.005 1.00 86.19 87 ARG A C 1
ATOM 669 O O . ARG A 1 87 ? -0.083 1.556 -3.213 1.00 86.19 87 ARG A O 1
ATOM 676 N N . LEU A 1 88 ? 0.974 0.583 -1.475 1.00 85.00 88 LEU A N 1
ATOM 677 C CA . LEU A 1 88 ? 1.751 -0.384 -2.243 1.00 85.00 88 LEU A CA 1
ATOM 678 C C . LEU A 1 88 ? 0.840 -1.292 -3.084 1.00 85.00 88 LEU A C 1
ATOM 680 O O . LEU A 1 88 ? 1.078 -1.481 -4.278 1.00 85.00 88 LEU A O 1
ATOM 684 N N . ARG A 1 89 ? -0.247 -1.813 -2.495 1.00 83.75 89 ARG A N 1
ATOM 685 C CA . ARG A 1 89 ? -1.233 -2.634 -3.217 1.00 83.75 89 ARG A CA 1
ATOM 686 C C . ARG A 1 89 ? -1.904 -1.861 -4.353 1.00 83.75 89 ARG A C 1
ATOM 688 O O . ARG A 1 89 ? -2.085 -2.420 -5.434 1.00 83.75 89 ARG A O 1
ATOM 695 N N . ARG A 1 90 ? -2.248 -0.591 -4.125 1.00 85.62 90 ARG A N 1
ATOM 696 C CA . ARG A 1 90 ? -2.838 0.287 -5.143 1.00 85.62 90 ARG A CA 1
ATOM 697 C C . ARG A 1 90 ? -1.870 0.553 -6.297 1.00 85.62 90 ARG A C 1
ATOM 699 O O . ARG A 1 90 ? -2.252 0.360 -7.447 1.00 85.62 90 ARG A O 1
ATOM 706 N N . GLN A 1 91 ? -0.623 0.926 -6.006 1.00 83.38 91 GLN A N 1
ATOM 707 C CA . GLN A 1 91 ? 0.402 1.139 -7.036 1.00 83.38 91 GLN A CA 1
ATOM 708 C C . GLN A 1 91 ? 0.641 -0.125 -7.869 1.00 83.38 91 GLN A C 1
ATOM 710 O O . GLN A 1 91 ? 0.724 -0.051 -9.092 1.00 83.38 91 GLN A O 1
ATOM 715 N N . LEU A 1 92 ? 0.673 -1.303 -7.234 1.00 80.38 92 LEU A N 1
ATOM 716 C CA . LEU A 1 92 ? 0.776 -2.579 -7.945 1.00 80.38 92 LEU A CA 1
ATOM 717 C C . LEU A 1 92 ? -0.401 -2.803 -8.912 1.00 80.38 92 LEU A C 1
ATOM 719 O O . LEU A 1 92 ? -0.199 -3.301 -10.018 1.00 80.38 92 LEU A O 1
ATOM 723 N N . GLN A 1 93 ? -1.620 -2.429 -8.515 1.00 82.00 93 GLN A N 1
ATOM 724 C CA . GLN A 1 93 ? -2.815 -2.551 -9.355 1.00 82.00 93 GLN A CA 1
ATOM 725 C C . GLN A 1 93 ? -2.786 -1.587 -10.557 1.00 82.00 93 GLN A C 1
ATOM 727 O O . GLN A 1 93 ? -3.216 -1.954 -11.651 1.00 82.00 93 GLN A O 1
ATOM 732 N N . GLU A 1 94 ? -2.239 -0.382 -10.380 1.00 80.75 94 GLU A N 1
ATOM 733 C CA . GLU A 1 94 ? -2.096 0.633 -11.436 1.00 80.75 94 GLU A CA 1
ATOM 734 C C . GLU A 1 94 ? -1.087 0.230 -12.529 1.00 80.75 94 GLU A C 1
ATOM 736 O O . GLU A 1 94 ? -1.231 0.639 -13.682 1.00 80.75 94 GLU A O 1
ATOM 741 N N . LEU A 1 95 ? -0.119 -0.642 -12.220 1.00 75.38 95 LEU A N 1
ATOM 742 C CA . LEU A 1 95 ? 0.894 -1.105 -13.178 1.00 75.38 95 LEU A CA 1
ATOM 743 C C . LEU A 1 95 ? 0.344 -1.997 -14.307 1.00 75.38 95 LEU A C 1
ATOM 745 O O . LEU A 1 95 ? 1.090 -2.321 -15.230 1.00 75.38 95 LEU A O 1
ATOM 749 N N . ARG A 1 96 ? -0.955 -2.340 -14.294 1.00 61.56 96 ARG A N 1
ATOM 750 C CA . ARG A 1 96 ? -1.740 -2.966 -15.385 1.00 61.56 96 ARG A CA 1
ATOM 751 C C . ARG A 1 96 ? -1.289 -4.362 -15.842 1.00 61.56 96 ARG A C 1
ATOM 753 O O . ARG A 1 96 ? -2.074 -5.086 -16.447 1.00 61.56 96 ARG A O 1
ATOM 760 N N . THR A 1 97 ? -0.061 -4.762 -15.537 1.00 60.56 97 THR A N 1
ATOM 761 C CA . THR A 1 97 ? 0.478 -6.100 -15.740 1.00 60.56 97 THR A CA 1
ATOM 762 C C . THR A 1 97 ? 0.464 -6.832 -14.412 1.00 60.56 97 THR A C 1
ATOM 764 O O . THR A 1 97 ? 1.100 -6.385 -13.457 1.00 60.56 97 THR A O 1
ATOM 767 N N . GLU A 1 98 ? -0.225 -7.967 -14.358 1.00 63.06 98 GLU A N 1
ATOM 768 C CA . GLU A 1 98 ? -0.139 -8.913 -13.249 1.00 63.06 98 GLU A CA 1
ATOM 769 C C . GLU A 1 98 ? 1.273 -9.522 -13.235 1.00 63.06 98 GLU A C 1
ATOM 771 O O . GLU A 1 98 ? 1.523 -10.613 -13.743 1.00 63.06 98 GLU A O 1
ATOM 776 N N . LYS A 1 99 ? 2.250 -8.755 -12.738 1.00 67.25 99 LYS A N 1
ATOM 777 C CA . LYS A 1 99 ? 3.639 -9.189 -12.671 1.00 67.25 99 LYS A CA 1
ATOM 778 C C . LYS A 1 99 ? 3.761 -10.155 -11.499 1.00 67.25 99 LYS A C 1
ATOM 780 O O . LYS A 1 99 ? 3.962 -9.742 -10.359 1.00 67.25 99 LYS A O 1
ATOM 785 N N . LEU A 1 100 ? 3.574 -11.442 -11.797 1.00 67.00 100 LEU A N 1
ATOM 786 C CA . LEU A 1 100 ? 3.503 -12.524 -10.813 1.00 67.00 100 LEU A CA 1
ATOM 787 C C . LEU A 1 100 ? 4.717 -12.521 -9.865 1.00 67.00 100 LEU A C 1
ATOM 789 O O . LEU A 1 100 ? 4.552 -12.707 -8.666 1.00 67.00 100 LEU A O 1
ATOM 793 N N . GLU A 1 101 ? 5.902 -12.172 -10.380 1.00 72.25 101 GLU A N 1
ATOM 794 C CA . GLU A 1 101 ? 7.146 -12.053 -9.600 1.00 72.25 101 GLU A CA 1
ATOM 795 C C . GLU A 1 101 ? 7.091 -10.996 -8.480 1.00 72.25 101 GLU A C 1
ATOM 797 O O . GLU A 1 101 ? 7.732 -11.166 -7.446 1.00 72.25 101 GLU A O 1
ATOM 802 N N . LEU A 1 102 ? 6.317 -9.916 -8.650 1.00 77.44 102 LEU A N 1
ATOM 803 C CA . LEU A 1 102 ? 6.159 -8.866 -7.633 1.00 77.44 102 LEU A CA 1
ATOM 804 C C . LEU A 1 102 ? 5.006 -9.154 -6.663 1.00 77.44 102 LEU A C 1
ATOM 806 O O . LEU A 1 102 ? 4.982 -8.629 -5.549 1.00 77.44 102 LEU A O 1
ATOM 810 N N . LYS A 1 103 ? 4.045 -9.988 -7.072 1.00 79.62 103 LYS A N 1
ATOM 811 C CA . LYS A 1 103 ? 2.827 -10.274 -6.304 1.00 79.62 103 LYS A CA 1
ATOM 812 C C . LYS A 1 103 ? 3.145 -11.002 -5.004 1.00 79.62 103 LYS A C 1
ATOM 814 O O . LYS A 1 103 ? 2.584 -10.650 -3.967 1.00 79.62 103 LYS A O 1
ATOM 819 N N . ASP A 1 104 ? 4.055 -11.966 -5.050 1.00 82.12 104 ASP A N 1
ATOM 820 C CA . ASP A 1 104 ? 4.408 -12.802 -3.904 1.00 82.12 104 ASP A CA 1
ATOM 821 C C . ASP A 1 104 ? 5.059 -12.024 -2.751 1.00 82.12 104 ASP A C 1
ATOM 823 O O . ASP A 1 104 ? 4.528 -12.088 -1.639 1.00 82.12 104 ASP A O 1
ATOM 827 N N . PRO A 1 105 ? 6.161 -11.269 -2.950 1.00 82.19 105 PRO A N 1
ATOM 828 C CA . PRO A 1 105 ? 6.786 -10.528 -1.856 1.00 82.19 105 PRO A CA 1
ATOM 829 C C . PRO A 1 105 ? 5.850 -9.460 -1.276 1.00 82.19 105 PRO A C 1
ATOM 831 O O . PRO A 1 105 ? 5.735 -9.352 -0.058 1.00 82.19 105 PRO A O 1
ATOM 834 N N . ILE A 1 106 ? 5.110 -8.738 -2.125 1.00 82.75 106 ILE A N 1
ATOM 835 C CA . ILE A 1 106 ? 4.165 -7.699 -1.686 1.00 82.75 106 ILE A CA 1
ATOM 836 C C . ILE A 1 106 ? 2.999 -8.307 -0.900 1.00 82.75 106 ILE A C 1
ATOM 838 O O . ILE A 1 106 ? 2.607 -7.769 0.135 1.00 82.75 106 ILE A O 1
ATOM 842 N N . SER A 1 107 ? 2.453 -9.440 -1.353 1.00 84.06 107 SER A N 1
ATOM 843 C CA . SER A 1 107 ? 1.355 -10.113 -0.647 1.00 84.06 107 SER A CA 1
ATOM 844 C C . SER A 1 107 ? 1.810 -10.662 0.702 1.00 84.06 107 SER A C 1
ATOM 846 O O . SER A 1 107 ? 1.070 -10.536 1.673 1.00 84.06 107 SER A O 1
ATOM 848 N N . ARG A 1 108 ? 3.038 -11.197 0.796 1.00 83.94 108 ARG A N 1
ATOM 849 C CA . ARG A 1 108 ? 3.622 -11.618 2.080 1.00 83.94 108 ARG A CA 1
ATOM 850 C C . ARG A 1 108 ? 3.813 -10.443 3.029 1.00 83.94 108 ARG A C 1
ATOM 852 O O . ARG A 1 108 ? 3.440 -10.562 4.188 1.00 83.94 108 ARG A O 1
ATOM 859 N N . THR A 1 109 ? 4.339 -9.314 2.548 1.00 83.25 109 THR A N 1
ATOM 860 C CA . THR A 1 109 ? 4.447 -8.094 3.359 1.00 83.25 109 THR A CA 1
ATOM 861 C C . THR A 1 109 ? 3.074 -7.657 3.860 1.00 83.25 109 THR A C 1
ATOM 863 O O . THR A 1 109 ? 2.908 -7.447 5.054 1.00 83.25 109 THR A O 1
ATOM 866 N N . LEU A 1 110 ? 2.076 -7.561 2.977 1.00 84.12 110 LEU A N 1
ATOM 867 C CA . LEU A 1 110 ? 0.738 -7.112 3.358 1.00 84.12 110 LEU A CA 1
ATOM 868 C C . LEU A 1 110 ? 0.092 -8.062 4.375 1.00 84.12 110 LEU A C 1
ATOM 870 O O . LEU A 1 110 ? -0.494 -7.616 5.356 1.00 84.12 110 LEU A O 1
ATOM 874 N N . GLN A 1 111 ? 0.244 -9.372 4.173 1.00 84.25 111 GLN A N 1
ATOM 875 C CA . GLN A 1 111 ? -0.225 -10.376 5.120 1.00 84.25 111 GLN A CA 1
ATOM 876 C C . GLN A 1 111 ? 0.492 -10.256 6.472 1.00 84.25 111 GLN A C 1
ATOM 878 O O . GLN A 1 111 ? -0.161 -10.349 7.509 1.00 84.25 111 GLN A O 1
ATOM 883 N N . ALA A 1 112 ? 1.805 -10.016 6.475 1.00 81.12 112 ALA A N 1
ATOM 884 C CA . ALA A 1 112 ? 2.569 -9.822 7.700 1.00 81.12 112 ALA A CA 1
ATOM 885 C C . ALA A 1 112 ? 2.106 -8.570 8.461 1.00 81.12 112 ALA A C 1
ATOM 887 O O . ALA A 1 112 ? 1.836 -8.654 9.652 1.00 81.12 112 ALA A O 1
ATOM 888 N N . VAL A 1 113 ? 1.919 -7.441 7.775 1.00 83.25 113 VAL A N 1
ATOM 889 C CA . VAL A 1 113 ? 1.448 -6.186 8.387 1.00 83.25 113 VAL A CA 1
ATOM 890 C C . VAL A 1 113 ? 0.043 -6.330 8.981 1.00 83.25 113 VAL A C 1
ATOM 892 O O . VAL A 1 113 ? -0.214 -5.815 10.064 1.00 83.25 113 VAL A O 1
ATOM 895 N N . ILE A 1 114 ? -0.863 -7.039 8.299 1.00 81.44 114 ILE A N 1
ATOM 896 C CA . ILE A 1 114 ? -2.251 -7.204 8.760 1.00 81.44 114 ILE A CA 1
ATOM 897 C C . ILE A 1 114 ? -2.353 -8.212 9.912 1.00 81.44 114 ILE A C 1
ATOM 899 O O . ILE A 1 114 ? -3.064 -7.956 10.879 1.00 81.44 114 ILE A O 1
ATOM 903 N N . TYR A 1 115 ? -1.680 -9.363 9.809 1.00 75.44 115 TYR A N 1
ATOM 904 C CA . TYR A 1 115 ? -1.941 -10.505 10.696 1.00 75.44 115 TYR A CA 1
ATOM 905 C C . TYR A 1 115 ? -0.807 -10.846 11.666 1.00 75.44 115 TYR A C 1
ATOM 907 O O . TYR A 1 115 ? -1.064 -11.512 12.664 1.00 75.44 115 TYR A O 1
ATOM 915 N N . GLN A 1 116 ? 0.441 -10.473 11.370 1.00 72.12 116 GLN A N 1
ATOM 916 C CA . GLN A 1 116 ? 1.616 -10.942 12.120 1.00 72.12 116 GLN A CA 1
ATOM 917 C C . GLN A 1 116 ? 2.265 -9.834 12.952 1.00 72.12 116 GLN A C 1
ATOM 919 O O . GLN A 1 116 ? 2.661 -10.071 14.087 1.00 72.12 116 GLN A O 1
ATOM 924 N N . GLU A 1 117 ? 2.347 -8.620 12.415 1.00 69.44 117 GLU A N 1
ATOM 925 C CA . GLU A 1 117 ? 3.129 -7.517 12.980 1.00 69.44 117 GLU A CA 1
ATOM 926 C C . GLU A 1 117 ? 2.216 -6.430 13.566 1.00 69.44 117 GLU A C 1
ATOM 928 O O . GLU A 1 117 ? 2.308 -5.248 13.242 1.00 69.44 117 GLU A O 1
ATOM 933 N N . GLY A 1 118 ? 1.323 -6.865 14.460 1.00 60.56 118 GLY A N 1
ATOM 934 C CA . GLY A 1 118 ? 0.807 -6.031 15.544 1.00 60.56 118 GLY A CA 1
ATOM 935 C C . GLY A 1 118 ? 0.039 -4.777 15.133 1.00 60.56 118 GLY A C 1
ATOM 936 O O . GLY A 1 118 ? 0.288 -3.708 15.695 1.00 60.56 118 GLY A O 1
ATOM 937 N N . PHE A 1 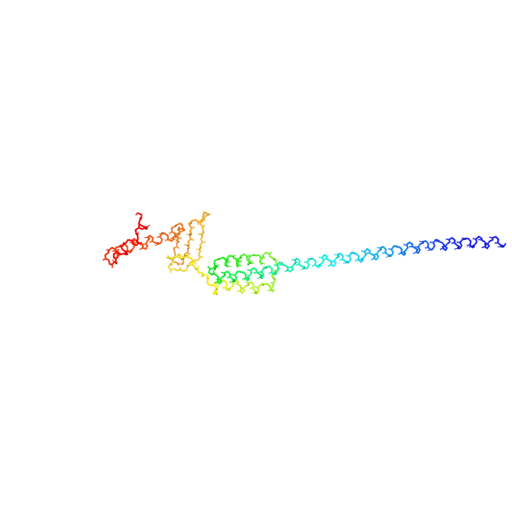119 ? -0.937 -4.889 14.223 1.00 68.12 119 PHE A N 1
ATOM 938 C CA . PHE A 1 119 ? -1.980 -3.866 14.145 1.00 68.12 119 PHE A CA 1
ATOM 939 C C . PHE A 1 119 ? -2.673 -3.773 15.508 1.00 68.12 119 PHE A C 1
ATOM 941 O O . PHE A 1 119 ? -3.416 -4.666 15.916 1.00 68.12 119 PHE A O 1
ATOM 948 N N . ARG A 1 120 ? -2.382 -2.698 16.241 1.00 68.81 120 ARG A N 1
ATOM 949 C CA . ARG A 1 120 ? -3.022 -2.403 17.515 1.00 68.81 120 ARG A CA 1
ATOM 950 C C . ARG A 1 120 ? -4.163 -1.432 17.242 1.00 68.81 120 ARG A C 1
ATOM 952 O O . ARG A 1 120 ? -3.926 -0.282 16.867 1.00 68.81 120 ARG A O 1
ATOM 959 N N . GLU A 1 121 ? -5.391 -1.917 17.395 1.00 70.50 121 GLU A N 1
ATOM 960 C CA . GLU A 1 121 ? -6.589 -1.077 17.395 1.00 70.50 121 GLU A CA 1
ATOM 961 C C . GLU A 1 121 ? -6.390 0.056 18.412 1.00 70.50 121 GLU A C 1
ATOM 963 O O . GLU A 1 121 ? -6.086 -0.210 19.574 1.00 70.50 121 GLU A O 1
ATOM 968 N N . ARG A 1 122 ? -6.490 1.320 17.973 1.00 70.00 122 ARG A N 1
ATOM 969 C CA . ARG A 1 122 ? -6.348 2.468 18.888 1.00 70.00 122 ARG A CA 1
ATOM 970 C C . ARG A 1 122 ? -7.634 2.715 19.666 1.00 70.00 122 ARG A C 1
ATOM 972 O O . ARG A 1 122 ? -7.582 2.818 20.881 1.00 70.00 122 ARG A O 1
ATOM 979 N N . ASN A 1 123 ? -8.767 2.735 18.961 1.00 74.44 123 ASN A N 1
ATOM 980 C CA . ASN A 1 123 ? -10.090 2.969 19.532 1.00 74.44 123 ASN A CA 1
ATOM 981 C C . ASN A 1 123 ? -11.028 1.851 19.075 1.00 74.44 123 ASN A C 1
ATOM 983 O O . ASN A 1 123 ? -11.296 1.714 17.878 1.00 74.44 123 ASN A O 1
ATOM 987 N N . ARG A 1 124 ? -11.520 1.050 20.024 1.00 76.88 124 ARG A N 1
ATOM 988 C CA . ARG A 1 124 ? -12.515 0.010 19.761 1.00 76.88 124 ARG A CA 1
ATOM 989 C C . ARG A 1 124 ? -13.899 0.542 20.112 1.00 76.88 124 ARG A C 1
ATOM 991 O O . ARG A 1 124 ? -14.172 0.845 21.267 1.00 76.88 124 ARG A O 1
ATOM 998 N N . LEU A 1 125 ? -14.775 0.618 19.116 1.00 86.25 125 LEU A N 1
ATOM 999 C CA . LEU A 1 125 ? -16.172 1.015 19.294 1.00 86.25 125 LEU A CA 1
ATOM 1000 C C . LEU A 1 125 ? -16.976 -0.205 19.752 1.00 86.25 125 LEU A C 1
ATOM 1002 O O . LEU A 1 125 ? -17.303 -1.082 18.951 1.00 86.25 125 LEU A O 1
ATOM 1006 N N . ILE A 1 126 ? -17.222 -0.304 21.057 1.00 85.75 126 ILE A N 1
ATOM 1007 C CA . ILE A 1 126 ? -17.934 -1.434 21.663 1.00 85.75 126 ILE A CA 1
ATOM 1008 C C . ILE A 1 126 ? -19.412 -1.075 21.794 1.00 85.75 126 ILE A C 1
ATOM 1010 O O . ILE A 1 126 ? -19.757 -0.050 22.375 1.00 85.75 126 ILE A O 1
ATOM 1014 N N . GLY A 1 127 ? -20.293 -1.927 21.271 1.00 87.81 127 GLY A N 1
ATOM 1015 C CA . GLY A 1 127 ? -21.730 -1.772 21.489 1.00 87.81 127 GLY A CA 1
ATOM 1016 C C . GLY A 1 127 ? -22.622 -2.593 20.567 1.00 87.81 127 GLY A C 1
ATOM 1017 O O . GLY A 1 127 ? -23.752 -2.878 20.940 1.00 87.81 127 GLY A O 1
ATOM 1018 N N . HIS A 1 128 ? -22.159 -2.981 19.380 1.00 95.12 128 HIS A N 1
ATOM 1019 C CA . HIS A 1 128 ? -22.916 -3.956 18.599 1.00 95.12 128 HIS A CA 1
ATOM 1020 C C . HIS A 1 128 ? -22.866 -5.332 19.271 1.00 95.12 128 HIS A C 1
ATOM 1022 O O . HIS A 1 128 ? -21.783 -5.807 19.618 1.00 95.12 128 HIS A O 1
ATOM 1028 N N . ASP A 1 129 ? -24.028 -5.969 19.404 1.00 95.00 129 ASP A N 1
ATOM 1029 C CA . ASP A 1 129 ? -24.177 -7.289 20.039 1.00 95.00 129 ASP A CA 1
ATOM 1030 C C . ASP A 1 129 ? -24.012 -8.442 19.031 1.00 95.00 129 ASP A C 1
ATOM 1032 O O . ASP A 1 129 ? -24.017 -9.620 19.390 1.00 95.00 129 ASP A O 1
ATOM 1036 N N . ALA A 1 130 ? -23.835 -8.109 17.750 1.00 95.44 130 ALA A N 1
ATOM 1037 C CA . ALA A 1 130 ? -23.565 -9.050 16.671 1.00 95.44 130 ALA A CA 1
ATOM 1038 C C . ALA A 1 130 ? -22.579 -8.458 15.646 1.00 95.44 130 ALA A C 1
ATOM 1040 O O . ALA 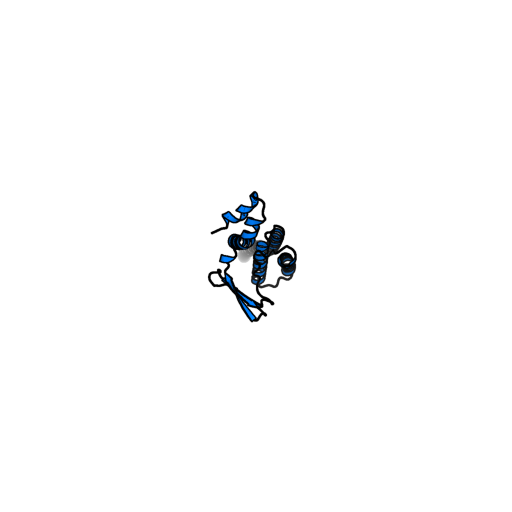A 1 130 ? -22.081 -7.343 15.797 1.00 95.44 130 ALA A O 1
ATOM 1041 N N . GLN A 1 131 ? -22.275 -9.216 14.587 1.00 95.25 131 GLN A N 1
ATOM 1042 C CA . GLN A 1 131 ? -21.340 -8.790 13.542 1.00 95.25 131 GLN A CA 1
ATOM 1043 C C . GLN A 1 131 ? -21.764 -7.456 12.905 1.00 95.25 131 GLN A C 1
ATOM 1045 O O . GLN A 1 131 ? -22.928 -7.260 12.563 1.00 95.25 131 GLN A O 1
ATOM 1050 N N . VAL A 1 132 ? -20.802 -6.557 12.697 1.00 96.81 132 VAL A N 1
ATOM 1051 C CA . VAL A 1 132 ? -20.998 -5.326 11.921 1.00 96.81 132 VAL A CA 1
ATOM 1052 C C . VAL A 1 132 ? -20.826 -5.662 10.445 1.00 96.81 132 VAL A C 1
ATOM 1054 O O . VAL A 1 132 ? -19.805 -6.232 10.064 1.00 96.81 132 VAL A O 1
ATOM 1057 N N . TYR A 1 133 ? -21.807 -5.320 9.611 1.00 97.12 133 TYR A N 1
ATOM 1058 C CA . TYR A 1 133 ? -21.758 -5.599 8.169 1.00 97.12 133 TYR A CA 1
ATOM 1059 C C . TYR A 1 133 ? -21.627 -4.341 7.305 1.00 97.12 133 TYR A C 1
ATOM 1061 O O . TYR A 1 133 ? -21.354 -4.456 6.112 1.00 97.12 133 TYR A O 1
ATOM 1069 N N . SER A 1 134 ? -21.812 -3.146 7.872 1.00 96.69 134 SER A N 1
ATOM 1070 C CA . SER A 1 134 ? -21.647 -1.885 7.144 1.00 96.69 134 SER A CA 1
ATOM 1071 C C . SER A 1 134 ? -21.166 -0.765 8.059 1.00 96.69 134 SER A C 1
ATOM 1073 O O . SER A 1 134 ? -21.573 -0.683 9.218 1.00 96.69 134 SER A O 1
ATOM 1075 N N . VAL A 1 135 ? -20.328 0.117 7.511 1.00 96.12 135 VAL A N 1
ATOM 1076 C CA . VAL A 1 135 ? -19.831 1.333 8.164 1.00 96.12 135 VAL A CA 1
ATOM 1077 C C . VAL A 1 135 ? -19.809 2.494 7.169 1.00 96.12 135 VAL A C 1
ATOM 1079 O O . VAL A 1 135 ? -19.494 2.301 5.994 1.00 96.12 135 VAL A O 1
ATOM 1082 N N . ALA A 1 136 ? -20.131 3.698 7.630 1.00 96.44 136 ALA A N 1
ATOM 1083 C CA . ALA A 1 136 ? -20.064 4.928 6.847 1.00 96.44 136 ALA A CA 1
ATOM 1084 C C . ALA A 1 136 ? -19.503 6.072 7.697 1.00 96.44 136 ALA A C 1
ATOM 1086 O O . ALA A 1 136 ? -19.817 6.184 8.880 1.00 96.44 136 ALA A O 1
ATOM 1087 N N . PHE A 1 137 ? -18.691 6.930 7.083 1.00 95.31 137 PHE A N 1
ATOM 1088 C CA . PHE A 1 137 ? -18.207 8.165 7.697 1.00 95.31 137 PHE A CA 1
ATOM 1089 C C . PHE A 1 137 ? -19.094 9.329 7.267 1.00 95.31 137 PHE A C 1
ATOM 1091 O O . PHE A 1 137 ? -19.525 9.385 6.111 1.00 95.31 137 PHE A O 1
ATOM 1098 N N . SER A 1 138 ? -19.340 10.272 8.172 1.00 93.81 138 SER A N 1
ATOM 1099 C CA . SER A 1 138 ? -19.918 11.553 7.787 1.00 93.81 138 SER A CA 1
ATOM 1100 C C . SER A 1 138 ? -18.946 12.330 6.881 1.00 93.81 138 SER A C 1
ATOM 1102 O O . SER A 1 138 ? -17.732 12.124 6.977 1.00 93.81 138 SER A O 1
ATOM 1104 N N . PRO A 1 139 ? -19.430 13.199 5.974 1.00 94.62 139 PRO A N 1
ATOM 1105 C CA . PRO A 1 139 ? -18.574 13.929 5.030 1.00 94.62 139 PRO A CA 1
ATOM 1106 C C . PRO A 1 139 ? -17.460 14.746 5.698 1.00 94.62 139 PRO A C 1
ATOM 1108 O O . PRO A 1 139 ? -16.361 14.860 5.162 1.00 94.62 139 PRO A O 1
ATOM 1111 N N . GLU A 1 140 ? -17.742 15.297 6.876 1.00 92.06 140 GLU A N 1
ATOM 1112 C CA . GLU A 1 140 ? -16.803 16.043 7.710 1.00 92.06 140 GLU A CA 1
ATOM 1113 C C . GLU A 1 140 ? -15.891 15.153 8.572 1.00 92.06 140 GLU A C 1
ATOM 1115 O O . GLU A 1 140 ? -14.970 15.661 9.206 1.00 92.06 140 GLU A O 1
ATOM 1120 N N . GLY A 1 141 ? -16.128 13.838 8.603 1.00 87.94 141 GLY A N 1
ATOM 1121 C CA . GLY A 1 141 ? -15.289 12.860 9.297 1.00 87.94 141 GLY A CA 1
ATOM 1122 C C . GLY A 1 141 ? -15.432 12.848 10.819 1.00 87.94 141 GLY A C 1
ATOM 1123 O O . GLY A 1 141 ? -14.583 12.273 11.490 1.00 87.94 141 GLY A O 1
ATOM 1124 N N . LYS A 1 142 ? -16.480 13.470 11.368 1.00 90.50 142 LYS A N 1
ATOM 1125 C CA . LYS A 1 142 ? -16.710 13.566 12.820 1.00 90.50 142 LYS A CA 1
ATOM 1126 C C . LYS A 1 142 ? -17.588 12.455 13.373 1.00 90.50 142 LYS A C 1
ATOM 1128 O O . LYS A 1 142 ? -17.502 12.146 14.552 1.00 90.50 142 LYS A O 1
ATOM 1133 N N . THR A 1 143 ? -18.436 11.858 12.539 1.00 92.38 143 THR A N 1
ATOM 1134 C CA . THR A 1 143 ? -19.368 10.808 12.956 1.00 92.38 143 THR A CA 1
ATOM 1135 C C . THR A 1 143 ? -19.166 9.548 12.126 1.00 92.38 143 THR A C 1
ATOM 1137 O O . THR A 1 143 ? -19.013 9.611 10.905 1.00 92.38 143 THR A O 1
ATOM 1140 N N . ILE A 1 144 ? -19.208 8.392 12.780 1.00 94.31 144 ILE A N 1
ATOM 1141 C CA . ILE A 1 144 ? -19.264 7.079 12.134 1.00 94.31 144 ILE A CA 1
ATOM 1142 C C . ILE A 1 144 ? -20.661 6.507 12.349 1.00 94.31 144 ILE A C 1
ATOM 1144 O O . ILE A 1 144 ? -21.144 6.472 13.474 1.00 94.31 144 ILE A O 1
ATOM 1148 N N . ALA A 1 145 ? -21.293 6.019 11.288 1.00 95.81 145 ALA A N 1
ATOM 1149 C CA . ALA A 1 145 ? -22.488 5.192 11.370 1.00 95.81 145 ALA A CA 1
ATOM 1150 C C . ALA A 1 145 ? -22.109 3.727 11.128 1.00 95.81 145 ALA A C 1
ATOM 1152 O O . ALA A 1 145 ? -21.466 3.421 10.123 1.00 95.81 145 ALA A O 1
ATOM 1153 N N . SER A 1 146 ? -22.509 2.816 12.014 1.00 96.75 146 SER A N 1
ATOM 1154 C CA . SER A 1 146 ? -22.318 1.370 11.848 1.00 96.75 146 SER A CA 1
ATOM 1155 C C . SER A 1 146 ? -23.648 0.624 11.904 1.00 96.75 146 SER A C 1
ATOM 1157 O O . SER A 1 146 ? -24.511 0.968 12.707 1.00 96.75 146 SER A O 1
ATOM 1159 N N . ALA A 1 147 ? -23.811 -0.396 11.058 1.00 97.50 147 ALA A N 1
ATOM 1160 C CA . ALA A 1 147 ? -24.983 -1.272 11.039 1.00 97.50 147 ALA A CA 1
ATOM 1161 C C . ALA A 1 147 ? -24.583 -2.720 11.353 1.00 97.50 147 ALA A C 1
ATOM 1163 O O . ALA A 1 147 ? -23.618 -3.247 10.781 1.00 97.50 147 ALA A O 1
ATOM 1164 N N . GLY A 1 148 ? -25.330 -3.350 12.261 1.00 97.19 148 GLY A N 1
ATOM 1165 C CA . GLY A 1 148 ? -25.029 -4.673 12.799 1.00 97.19 148 GLY A CA 1
ATOM 1166 C C . GLY A 1 148 ? -26.140 -5.697 12.587 1.00 97.19 148 GLY A C 1
ATOM 1167 O O . GLY A 1 148 ? -27.311 -5.365 12.393 1.00 97.19 148 GLY A O 1
ATOM 1168 N N . TRP A 1 149 ? -25.767 -6.976 12.655 1.00 97.88 149 TRP A N 1
ATOM 1169 C CA . TRP A 1 149 ? -26.690 -8.122 12.660 1.00 97.88 149 TRP A CA 1
ATOM 1170 C C . TRP A 1 149 ? -27.587 -8.178 13.913 1.00 97.88 149 TRP A C 1
ATOM 1172 O O . TRP A 1 149 ? -28.471 -9.023 13.998 1.00 97.88 149 TRP A O 1
ATOM 1182 N N . ASP A 1 150 ? -27.388 -7.265 14.865 1.00 97.25 150 ASP A N 1
ATOM 1183 C CA . ASP A 1 150 ? -28.251 -7.031 16.026 1.00 97.25 150 ASP A CA 1
ATOM 1184 C C . ASP A 1 150 ? -29.492 -6.185 15.679 1.00 97.25 150 ASP A C 1
ATOM 1186 O O . ASP A 1 150 ? -30.269 -5.825 16.559 1.00 97.25 150 ASP A O 1
ATOM 1190 N N . ASN A 1 151 ? -29.699 -5.895 14.389 1.00 96.81 151 ASN A N 1
ATOM 1191 C CA . ASN A 1 151 ? -30.775 -5.065 13.845 1.00 96.81 151 ASN A CA 1
ATOM 1192 C C . ASN A 1 151 ? -30.719 -3.599 14.301 1.00 96.81 151 ASN A C 1
ATOM 1194 O O . ASN A 1 151 ? -31.736 -2.905 14.267 1.00 96.81 151 ASN A O 1
ATOM 1198 N N . THR A 1 152 ? -29.541 -3.110 14.698 1.00 96.81 152 THR A N 1
ATOM 1199 C CA . THR A 1 152 ? -29.352 -1.715 15.108 1.00 96.81 152 THR A CA 1
ATOM 1200 C C . THR A 1 152 ? -28.419 -0.952 14.172 1.00 96.81 152 THR A C 1
ATOM 1202 O O . THR A 1 152 ? -27.547 -1.520 13.506 1.00 96.81 152 THR A O 1
ATOM 1205 N N . VAL A 1 153 ? -28.605 0.370 14.146 1.00 96.31 153 VAL A N 1
ATOM 1206 C CA . VAL A 1 153 ? -27.637 1.329 13.608 1.00 96.31 153 VAL A CA 1
ATOM 1207 C C . VAL A 1 153 ? -27.119 2.163 14.772 1.00 96.31 153 VAL A C 1
ATOM 1209 O O . VAL A 1 153 ? -27.912 2.721 15.530 1.00 96.31 153 VAL A O 1
ATOM 1212 N N . ARG A 1 154 ? -25.797 2.256 14.912 1.00 94.12 154 ARG A N 1
ATOM 1213 C CA . ARG A 1 154 ? -25.133 3.058 15.944 1.00 94.12 154 ARG A CA 1
ATOM 1214 C C . ARG A 1 154 ? -24.401 4.233 15.312 1.00 94.12 154 ARG A C 1
ATOM 1216 O O . ARG A 1 154 ? -23.788 4.086 14.256 1.00 94.12 154 ARG A O 1
ATOM 1223 N N . LEU A 1 155 ? -24.476 5.387 15.971 1.00 93.56 155 LEU A N 1
ATOM 1224 C CA . LEU A 1 155 ? -23.720 6.585 15.622 1.00 93.56 155 LEU A CA 1
ATOM 1225 C C . LEU A 1 155 ? -22.630 6.803 16.668 1.00 93.56 155 LEU A C 1
ATOM 1227 O O . LEU A 1 155 ? -22.905 6.771 17.864 1.00 93.56 155 LEU A O 1
ATOM 1231 N N . TRP A 1 156 ? -21.410 7.032 16.202 1.00 90.88 156 TRP A N 1
ATOM 1232 C CA . TRP A 1 156 ? -20.233 7.253 17.031 1.00 90.88 156 TRP A CA 1
ATOM 1233 C C . TRP A 1 156 ? -19.671 8.625 16.714 1.00 90.88 156 TRP A C 1
ATOM 1235 O O . TRP A 1 156 ? -19.209 8.851 15.594 1.00 90.88 156 TRP A O 1
ATOM 1245 N N . ASN A 1 157 ? -19.708 9.533 17.681 1.00 88.00 157 ASN A N 1
ATOM 1246 C CA . ASN A 1 157 ? -19.023 10.807 17.558 1.00 88.00 157 ASN A CA 1
ATOM 1247 C C . ASN A 1 157 ? -17.540 10.604 17.889 1.00 88.00 157 ASN A C 1
ATOM 1249 O O . ASN A 1 157 ? -17.197 10.167 18.983 1.00 88.00 157 ASN A O 1
ATOM 1253 N N . ILE A 1 158 ? -16.659 10.882 16.931 1.00 82.75 158 ILE A N 1
ATOM 1254 C CA . ILE A 1 158 ? -15.213 10.699 17.096 1.00 82.75 158 ILE A CA 1
ATOM 1255 C C . ILE A 1 158 ? -14.626 11.771 18.022 1.00 82.75 158 ILE A C 1
ATOM 1257 O O . ILE A 1 158 ? -13.639 11.501 18.703 1.00 82.75 158 ILE A O 1
ATOM 1261 N N . GLU A 1 159 ? -15.236 12.960 18.090 1.00 76.44 159 GLU A N 1
ATOM 1262 C CA . GLU A 1 159 ? -14.794 14.029 19.000 1.00 76.44 159 GLU A CA 1
ATOM 1263 C C . GLU A 1 159 ? -14.953 13.623 20.474 1.00 76.44 159 GLU A C 1
ATOM 1265 O O . GLU A 1 159 ? -14.150 14.030 21.311 1.00 76.44 159 GLU A O 1
ATOM 1270 N N . ASP A 1 160 ? -15.899 12.729 20.769 1.00 71.00 160 ASP A N 1
ATOM 1271 C CA . ASP A 1 160 ? -16.150 12.217 22.119 1.00 71.00 160 ASP A CA 1
ATOM 1272 C C . ASP A 1 160 ? -15.253 11.013 22.477 1.00 71.00 160 ASP A C 1
ATOM 1274 O O . ASP A 1 160 ? -15.339 10.488 23.583 1.00 71.00 160 ASP A O 1
ATOM 1278 N N . LEU A 1 161 ? -14.372 10.560 21.573 1.00 71.00 161 LEU A N 1
ATOM 1279 C CA . LEU A 1 161 ? -13.470 9.407 21.765 1.00 71.00 161 LEU A CA 1
ATOM 1280 C C . LEU A 1 161 ? -12.022 9.827 22.064 1.00 71.00 161 LEU A C 1
ATOM 1282 O O . LEU A 1 161 ? -11.065 9.182 21.615 1.00 71.00 161 LEU A O 1
ATOM 1286 N N . THR A 1 162 ? -11.848 10.934 22.782 1.00 73.00 162 THR A N 1
ATOM 1287 C CA . THR A 1 162 ? -10.530 11.401 23.223 1.00 73.00 162 THR A CA 1
ATOM 1288 C C . THR A 1 162 ? -10.089 10.663 24.489 1.00 73.00 162 THR A C 1
ATOM 1290 O O . THR A 1 162 ? -10.896 10.074 25.205 1.00 73.00 162 THR A O 1
ATOM 1293 N N . LEU A 1 163 ? -8.782 10.666 24.777 1.00 75.94 163 LEU A N 1
ATOM 1294 C CA . LEU A 1 163 ? -8.293 10.143 26.057 1.00 75.94 163 LEU A CA 1
ATOM 1295 C C . LEU A 1 163 ? -8.931 10.910 27.222 1.00 75.94 163 LEU A C 1
ATOM 1297 O O . LEU A 1 163 ? -9.275 10.302 28.225 1.00 75.94 163 LEU A O 1
ATOM 1301 N N . ASP A 1 164 ? -9.139 12.213 27.056 1.00 77.25 164 ASP A N 1
ATOM 1302 C CA . ASP A 1 164 ? -9.689 13.080 28.093 1.00 77.25 164 ASP A CA 1
ATOM 1303 C C . ASP A 1 164 ? -11.141 12.721 28.427 1.00 77.25 164 ASP A C 1
ATOM 1305 O O . ASP A 1 164 ? -11.468 12.602 29.604 1.00 77.25 164 ASP A O 1
ATOM 1309 N N . SER A 1 165 ? -11.992 12.455 27.428 1.00 76.12 165 SER A N 1
ATOM 1310 C CA . SER A 1 165 ? -13.380 12.036 27.679 1.00 76.12 165 SER A CA 1
ATOM 1311 C C . SER A 1 165 ? -13.461 10.669 28.363 1.00 76.12 165 SER A C 1
ATOM 1313 O O . SER A 1 165 ? -14.249 10.491 29.289 1.00 76.12 165 SER A O 1
ATOM 1315 N N . LEU A 1 166 ? -12.600 9.723 27.974 1.00 78.75 166 LEU A N 1
ATOM 1316 C CA . LEU A 1 166 ? -12.504 8.410 28.623 1.00 78.75 166 LEU A CA 1
ATOM 1317 C C . LEU A 1 166 ? -11.986 8.514 30.063 1.00 78.75 166 LEU A C 1
ATOM 1319 O O . LEU A 1 166 ? -12.489 7.826 30.953 1.00 78.75 166 LEU A O 1
ATOM 1323 N N . MET A 1 167 ? -10.984 9.364 30.300 1.00 83.38 167 MET A N 1
ATOM 1324 C CA . MET A 1 167 ? -10.455 9.624 31.639 1.00 83.38 167 MET A CA 1
ATOM 1325 C C . MET A 1 167 ? -11.492 10.322 32.518 1.00 83.38 167 MET A C 1
ATOM 1327 O O . MET A 1 167 ? -11.609 9.978 33.691 1.00 83.38 167 MET A O 1
ATOM 1331 N N . GLN A 1 168 ? -12.280 11.238 31.954 1.00 84.81 168 GLN A N 1
ATOM 1332 C CA . GLN A 1 168 ? -13.367 11.919 32.649 1.00 84.81 168 GLN A CA 1
ATOM 1333 C C . GLN A 1 168 ? -14.476 10.938 33.050 1.00 84.81 168 GLN A C 1
ATOM 1335 O O . GLN A 1 168 ? -14.837 10.884 34.223 1.00 84.81 168 GLN A O 1
ATOM 1340 N N . GLU A 1 169 ? -14.937 10.087 32.128 1.00 83.31 169 GLU A N 1
ATOM 1341 C CA . GLU A 1 169 ? -15.952 9.071 32.427 1.00 83.31 169 GLU A CA 1
ATOM 1342 C C . GLU A 1 169 ? -15.453 8.080 33.491 1.00 83.31 169 GLU A C 1
ATOM 1344 O O . GLU A 1 169 ? -16.145 7.817 34.474 1.00 83.31 169 GLU A O 1
ATOM 1349 N N . ALA A 1 170 ? -14.217 7.585 33.370 1.00 84.31 170 ALA A N 1
ATOM 1350 C CA . ALA A 1 170 ? -13.621 6.730 34.395 1.00 84.31 170 ALA A CA 1
ATOM 1351 C C . ALA A 1 170 ? -13.550 7.440 35.759 1.00 84.31 170 ALA A C 1
ATOM 1353 O O . ALA A 1 170 ? -13.922 6.861 36.783 1.00 84.31 170 ALA A O 1
ATOM 1354 N N . CYS A 1 171 ? -13.113 8.699 35.784 1.00 90.75 171 CYS A N 1
ATOM 1355 C CA . CYS A 1 171 ? -13.056 9.491 37.004 1.00 90.75 171 CYS A CA 1
ATOM 1356 C C . CYS A 1 171 ? -14.432 9.697 37.636 1.00 90.75 171 CYS A C 1
ATOM 1358 O O . CYS A 1 171 ? -14.533 9.595 38.856 1.00 90.75 171 CYS A O 1
ATOM 1360 N N . ASP A 1 172 ? -15.490 9.896 36.850 1.00 88.69 172 ASP A N 1
ATOM 1361 C CA . ASP A 1 172 ? -16.859 10.004 37.360 1.00 88.69 172 ASP A CA 1
ATOM 1362 C C . ASP A 1 172 ? -17.328 8.712 38.043 1.00 88.69 172 ASP A C 1
ATOM 1364 O O . ASP A 1 172 ? -17.913 8.766 39.128 1.00 88.69 172 ASP A O 1
ATOM 1368 N N . TRP A 1 173 ? -16.998 7.548 37.475 1.00 87.19 173 TRP A N 1
ATOM 1369 C CA . TRP A 1 173 ? -17.289 6.247 38.087 1.00 87.19 173 TRP A CA 1
ATOM 1370 C C . TRP A 1 173 ? -16.525 6.020 39.398 1.00 87.19 173 TRP A C 1
ATOM 1372 O O . TRP A 1 173 ? -17.088 5.511 40.370 1.00 87.19 173 TRP A O 1
ATOM 1382 N N . PHE A 1 174 ? -15.243 6.388 39.447 1.00 88.88 174 PHE A N 1
ATOM 1383 C CA . PHE A 1 174 ? -14.387 6.128 40.609 1.00 88.88 174 PHE A CA 1
ATOM 1384 C C . PHE A 1 174 ? -14.426 7.227 41.676 1.00 88.88 174 PHE A C 1
ATOM 1386 O O . PHE A 1 174 ? -13.962 6.992 42.794 1.00 88.88 174 PHE A O 1
ATOM 1393 N N . LYS A 1 175 ? -15.004 8.399 41.386 1.00 89.25 175 LYS A N 1
ATOM 1394 C CA . LYS A 1 175 ? -14.979 9.583 42.261 1.00 89.25 175 LYS A CA 1
ATOM 1395 C C . LYS A 1 175 ? -15.433 9.289 43.686 1.00 89.25 175 LYS A C 1
ATOM 1397 O O . LYS A 1 175 ? -14.810 9.744 44.644 1.00 89.25 175 LYS A O 1
ATOM 1402 N N . ASP A 1 176 ? -16.517 8.530 43.832 1.00 88.94 176 ASP A N 1
ATOM 1403 C CA . ASP A 1 176 ? -17.075 8.203 45.145 1.00 88.94 176 ASP A CA 1
ATOM 1404 C C . ASP A 1 176 ? -16.199 7.205 45.912 1.00 88.94 176 ASP A C 1
ATOM 1406 O O . ASP A 1 176 ? -15.948 7.369 47.109 1.00 88.94 176 ASP A O 1
ATOM 1410 N N . TYR A 1 177 ? -15.648 6.218 45.202 1.00 89.69 177 TYR A N 1
ATOM 1411 C CA . TYR A 1 177 ? -14.703 5.271 45.779 1.00 89.69 177 TYR A CA 1
ATOM 1412 C C . TYR A 1 177 ? -13.438 5.980 46.273 1.00 89.69 177 TYR A C 1
ATOM 1414 O O . TYR A 1 177 ? -13.025 5.745 47.409 1.00 89.69 177 TYR A O 1
ATOM 1422 N N . LEU A 1 178 ? -12.860 6.871 45.460 1.00 91.81 178 LEU A N 1
ATOM 1423 C CA . LEU A 1 178 ? -11.649 7.616 45.809 1.00 91.81 178 LEU A CA 1
ATOM 1424 C C . LEU A 1 178 ? -11.854 8.448 47.077 1.00 91.81 178 LEU A C 1
ATOM 1426 O O . LEU A 1 178 ? -11.034 8.393 47.989 1.00 91.81 178 LEU A O 1
ATOM 1430 N N . LYS A 1 179 ? -12.992 9.136 47.202 1.00 89.62 179 LYS A N 1
ATOM 1431 C CA . LYS A 1 179 ? -13.304 9.955 48.384 1.00 89.62 179 LYS A CA 1
ATOM 1432 C C . LYS A 1 179 ? -13.357 9.162 49.689 1.00 89.62 179 LYS A C 1
ATOM 1434 O O . LYS A 1 179 ? -12.906 9.666 50.719 1.00 89.62 179 LYS A O 1
ATOM 1439 N N . HIS A 1 180 ? -13.912 7.953 49.655 1.00 92.44 180 HIS A N 1
ATOM 1440 C CA . HIS A 1 180 ? -14.211 7.188 50.868 1.00 92.44 180 HIS A CA 1
ATOM 1441 C C . HIS A 1 180 ? -13.177 6.110 51.199 1.00 92.44 180 HIS A C 1
ATOM 1443 O O . HIS A 1 180 ? -13.002 5.783 52.371 1.00 92.44 180 HIS A O 1
ATOM 1449 N N . ASN A 1 181 ? -12.503 5.557 50.189 1.00 92.94 181 ASN A N 1
ATOM 1450 C CA . ASN A 1 181 ? -11.710 4.336 50.334 1.00 92.94 181 ASN A CA 1
ATOM 1451 C C . ASN A 1 181 ? -10.242 4.493 49.909 1.00 92.94 18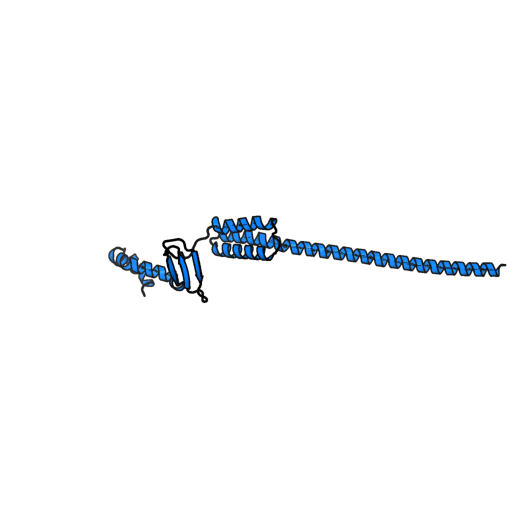1 ASN A C 1
ATOM 1453 O O . ASN A 1 181 ? -9.448 3.601 50.205 1.00 92.94 181 ASN A O 1
ATOM 1457 N N . ALA A 1 182 ? -9.860 5.580 49.225 1.00 89.56 182 ALA A N 1
ATOM 1458 C CA . ALA A 1 182 ? -8.480 5.771 48.779 1.00 89.56 182 ALA A CA 1
ATOM 1459 C C . ALA A 1 182 ? -7.595 6.474 49.834 1.00 89.56 182 ALA A C 1
ATOM 1461 O O . ALA A 1 182 ? -8.105 7.233 50.669 1.00 89.56 182 ALA A O 1
ATOM 1462 N N . PRO A 1 183 ? -6.265 6.243 49.802 1.00 92.25 183 PRO A N 1
ATOM 1463 C CA . PRO A 1 183 ? -5.296 6.994 50.600 1.00 92.25 183 PRO A CA 1
ATOM 1464 C C . PRO A 1 183 ? -5.396 8.500 50.345 1.00 92.25 183 PRO A C 1
ATOM 1466 O O . PRO A 1 183 ? -5.772 8.922 49.257 1.00 92.25 183 PRO A O 1
ATOM 1469 N N . GLU A 1 184 ? -4.992 9.322 51.318 1.00 92.25 184 GLU A N 1
ATOM 1470 C CA . GLU A 1 184 ? -5.122 10.785 51.216 1.00 92.25 184 GLU A CA 1
ATOM 1471 C C . GLU A 1 184 ? -4.412 11.381 49.987 1.00 92.25 184 GLU A C 1
ATOM 1473 O O . GLU A 1 184 ? -4.895 12.356 49.423 1.00 92.25 184 GLU A O 1
ATOM 1478 N N . SER A 1 185 ? -3.311 10.768 49.532 1.00 89.00 185 SER A N 1
ATOM 1479 C CA . SER A 1 185 ? -2.583 11.169 48.318 1.00 89.00 185 SER A CA 1
ATOM 1480 C C . SER A 1 185 ? -3.373 10.981 47.024 1.00 89.00 185 SER A C 1
ATOM 1482 O O . SER A 1 185 ? -3.107 11.670 46.045 1.00 89.00 185 SER A O 1
ATOM 1484 N N . ASP A 1 186 ? -4.329 10.053 47.019 1.00 89.38 186 ASP A N 1
ATOM 1485 C CA . ASP A 1 186 ? -5.011 9.584 45.813 1.00 89.38 186 ASP A CA 1
ATOM 1486 C C . ASP A 1 186 ? -6.453 10.111 45.745 1.00 89.38 186 ASP A C 1
ATOM 1488 O O . ASP A 1 186 ? -7.170 9.877 44.774 1.00 89.38 186 ASP A O 1
ATOM 1492 N N . LYS A 1 187 ? -6.901 10.858 46.761 1.00 90.56 187 LYS A N 1
ATOM 1493 C CA . LYS A 1 187 ? -8.245 11.451 46.785 1.00 90.56 187 LYS A CA 1
ATOM 1494 C C . LYS A 1 187 ? -8.447 12.528 45.719 1.00 90.56 187 LYS A C 1
ATOM 1496 O O . LYS A 1 187 ? -9.574 12.702 45.267 1.00 90.56 187 LYS A O 1
ATOM 1501 N N . SER A 1 188 ? -7.374 13.211 45.315 1.00 88.50 188 SER A N 1
ATOM 1502 C CA . SER A 1 188 ? -7.382 14.292 44.318 1.00 88.50 188 SER A CA 1
ATOM 1503 C C . SER A 1 188 ? -7.017 13.833 42.901 1.00 88.50 188 SER A C 1
ATOM 1505 O O . SER A 1 188 ? -6.834 14.659 42.013 1.00 88.50 188 SER A O 1
ATOM 1507 N N . LEU A 1 189 ? -6.880 12.523 42.659 1.00 86.38 189 LEU A N 1
ATOM 1508 C CA . LEU A 1 189 ? -6.364 11.979 41.391 1.00 86.38 189 LEU A CA 1
ATOM 1509 C C . LEU A 1 189 ? -7.226 12.333 40.163 1.00 86.38 189 LEU A C 1
ATOM 1511 O O . LEU A 1 189 ? -6.756 12.256 39.033 1.00 86.38 189 LEU A O 1
ATOM 1515 N N . CYS A 1 190 ? -8.482 12.714 40.397 1.00 88.44 190 CYS A N 1
ATOM 1516 C CA . CYS A 1 190 ? -9.460 13.077 39.375 1.00 88.44 190 CYS A CA 1
ATOM 1517 C C . CYS A 1 190 ? -9.811 14.574 39.357 1.00 88.44 190 CYS A C 1
ATOM 1519 O O . CYS A 1 190 ? -10.713 14.968 38.619 1.00 88.44 190 CYS A O 1
ATOM 1521 N N . ASP A 1 191 ? -9.134 15.410 40.152 1.00 85.00 191 ASP A N 1
ATOM 1522 C CA . ASP A 1 191 ? -9.465 16.838 40.257 1.00 85.00 191 ASP A CA 1
ATOM 1523 C C . ASP A 1 191 ? -9.146 17.601 38.959 1.00 85.00 191 ASP A C 1
ATOM 1525 O O . ASP A 1 191 ? -9.898 18.496 38.583 1.00 85.00 191 ASP A O 1
ATOM 1529 N N . ASP A 1 192 ? -8.116 17.178 38.217 1.00 79.69 192 ASP A N 1
ATOM 1530 C CA . ASP A 1 192 ? -7.737 17.759 36.916 1.00 79.69 192 ASP A CA 1
ATOM 1531 C C . ASP A 1 192 ? -8.733 17.431 35.783 1.00 79.69 192 ASP A C 1
ATOM 1533 O O . ASP A 1 192 ? -8.697 18.052 34.720 1.00 79.69 192 ASP A O 1
ATOM 1537 N N . PHE A 1 193 ? -9.628 16.461 36.004 1.00 74.00 193 PHE A N 1
ATOM 1538 C CA . PHE A 1 193 ? -10.628 15.998 35.033 1.00 74.00 193 PHE A CA 1
ATOM 1539 C C . PHE A 1 193 ? -12.064 16.369 35.433 1.00 74.00 193 PHE A C 1
ATOM 1541 O O . PHE A 1 193 ? -13.009 16.078 34.699 1.00 74.00 193 PHE A O 1
ATOM 1548 N N . ALA A 1 194 ? -12.248 17.013 36.589 1.00 61.03 194 ALA A N 1
ATOM 1549 C CA . ALA A 1 194 ? -13.540 17.524 37.018 1.00 61.03 194 ALA A CA 1
ATOM 1550 C C . ALA A 1 194 ? -13.827 18.862 36.314 1.00 61.03 194 ALA A C 1
ATOM 1552 O O . ALA A 1 194 ? -13.192 19.871 36.615 1.00 61.03 194 ALA A O 1
ATOM 1553 N N . GLN A 1 195 ? -14.787 18.867 35.385 1.00 56.84 195 GLN A N 1
ATOM 1554 C CA . GLN A 1 195 ? -15.437 20.104 34.925 1.00 56.84 195 GLN A CA 1
ATOM 1555 C C . GLN A 1 195 ? -16.456 20.601 35.951 1.00 56.84 195 GLN A C 1
ATOM 1557 O O . GLN A 1 195 ? -17.159 19.753 36.552 1.00 56.84 195 GLN A O 1
#

Radius of gyration: 40.88 Å; chains: 1; bounding box: 80×33×140 Å

Secondary structure (DSSP, 8-state):
-HHHHHHHHHHHHHHHHHHHHHHHHHHHHHHHHHHHHHHHHHHHHHHHHHHHHHHHHHHHHHHHHHHHHHHHHHTT-HHHHHHHHHHHHHHHHHT-S--HHHHHHHHHHHHIIIIIS----S------SS-EEEEEE-TTSSEEEEEETTS-EEEEESTT-SHHHHHHHHHHHHHHHHHHHS-GGGTTTTGGG--